Protein AF-A0A3A5A6A1-F1 (afdb_monomer)

Secondary structure (DSSP, 8-state):
-HHHHHHHHHHHHHHHHHHSS--------EEE--HHHHHHHHHHHH-PPPPHHHHHHHHHHTT----SS--TTTTTTS--HHHHHHHHHHHHHH--TT-EEEEEEEEEEEEETTEEEEEESSSS--PPPEEETTEEEEE-HHHHHHHHHHHHHHHHH-S-S-SSEEEEEEEEEEEEEEEEEEEEEETTEEEEEEEEEEEEEEEEEEEEETT-------

Nearest PDB structures (foldseek):
  4dni-assembly1_A  TM=2.498E-01  e=4.757E-01  Trypanosoma brucei
  1k2e-assembly1_A  TM=4.363E-01  e=5.921E+00  Pyrobaculum aerophilum
  1uty-assembly1_B  TM=2.048E-01  e=7.316E-01  Bluetongue virus 8
  6lnh-assembly1_A  TM=2.659E-01  e=7.121E+00  Bacillus thuringiensis

Structure (mmCIF, N/CA/C/O backbone):
data_AF-A0A3A5A6A1-F1
#
_entry.id   AF-A0A3A5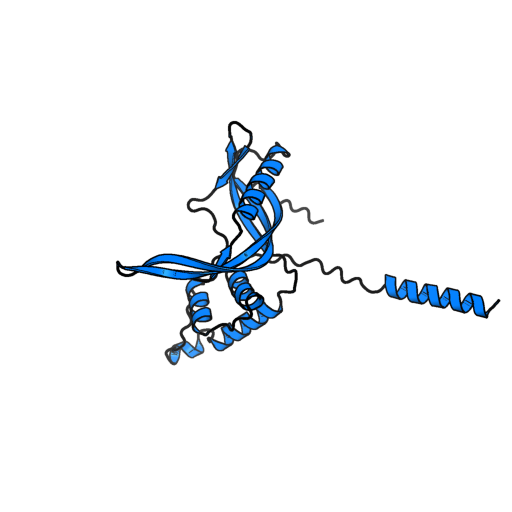A6A1-F1
#
loop_
_atom_site.group_PDB
_atom_site.id
_atom_site.type_symbol
_atom_site.label_atom_id
_atom_site.label_alt_id
_atom_site.label_comp_id
_atom_site.label_asym_id
_atom_site.label_entity_id
_atom_site.label_seq_id
_atom_site.pdbx_PDB_ins_code
_atom_site.Cartn_x
_atom_site.Cartn_y
_atom_site.Cartn_z
_atom_site.occupancy
_atom_site.B_iso_or_equiv
_atom_site.auth_seq_id
_atom_site.auth_comp_id
_atom_site.auth_asym_id
_atom_site.auth_atom_id
_atom_site.pdbx_PDB_model_num
ATOM 1 N N . MET A 1 1 ? -8.247 -66.377 -7.072 1.00 54.25 1 MET A N 1
ATOM 2 C CA . MET A 1 1 ? -8.217 -65.262 -8.051 1.00 54.25 1 MET A CA 1
ATOM 3 C C . MET A 1 1 ? -9.162 -64.107 -7.699 1.00 54.25 1 MET A C 1
ATOM 5 O O . MET A 1 1 ? -8.721 -62.969 -7.747 1.00 54.25 1 MET A O 1
ATOM 9 N N . VAL A 1 2 ? -10.399 -64.355 -7.245 1.00 53.19 2 VAL A N 1
ATOM 10 C CA . VAL A 1 2 ? -11.404 -63.303 -6.939 1.00 53.19 2 VAL A CA 1
ATOM 11 C C . VAL A 1 2 ? -10.951 -62.271 -5.883 1.00 53.19 2 VAL A C 1
ATOM 13 O O . VAL A 1 2 ? -11.146 -61.073 -6.062 1.00 53.19 2 VAL A O 1
ATOM 16 N N . ARG A 1 3 ? -10.256 -62.699 -4.817 1.00 53.22 3 ARG A N 1
ATOM 17 C CA . ARG A 1 3 ? -9.769 -61.797 -3.748 1.00 53.22 3 ARG A CA 1
ATOM 18 C C . ARG A 1 3 ? -8.673 -60.816 -4.187 1.00 53.22 3 ARG A C 1
ATOM 20 O O . ARG A 1 3 ? -8.516 -59.779 -3.552 1.00 53.22 3 ARG A O 1
ATOM 27 N N . LEU A 1 4 ? -7.911 -61.140 -5.234 1.00 52.50 4 LEU A N 1
ATOM 28 C CA . LEU A 1 4 ? -6.852 -60.264 -5.748 1.00 52.50 4 LEU A CA 1
ATOM 29 C C . LEU A 1 4 ? -7.449 -59.174 -6.651 1.00 52.50 4 LEU A C 1
ATOM 31 O O . LEU A 1 4 ? -7.080 -58.010 -6.535 1.00 52.50 4 LEU A O 1
ATOM 35 N N . SER A 1 5 ? -8.446 -59.544 -7.463 1.00 54.12 5 SER A N 1
ATOM 36 C CA . SER A 1 5 ? -9.167 -58.615 -8.341 1.00 54.12 5 SER A CA 1
ATOM 37 C C . SER A 1 5 ? -9.891 -57.523 -7.552 1.00 54.12 5 SER A C 1
ATOM 39 O O . SER A 1 5 ? -9.797 -56.358 -7.918 1.00 54.12 5 SER A O 1
ATOM 41 N N . LEU A 1 6 ? -10.531 -57.878 -6.428 1.00 58.62 6 LEU A N 1
ATOM 42 C CA . LEU A 1 6 ? -11.234 -56.926 -5.555 1.00 58.62 6 LEU A CA 1
ATOM 43 C C . LEU A 1 6 ? -10.307 -55.878 -4.920 1.00 58.62 6 LEU A C 1
ATOM 45 O O . LEU A 1 6 ? -10.701 -54.724 -4.759 1.00 58.62 6 LEU A O 1
ATOM 49 N N . LYS A 1 7 ? -9.069 -56.258 -4.579 1.00 60.03 7 LYS A N 1
ATOM 50 C CA . LYS A 1 7 ? -8.078 -55.330 -4.013 1.00 60.03 7 LYS A CA 1
ATOM 51 C C . LYS A 1 7 ? -7.579 -54.330 -5.053 1.00 60.03 7 LYS A C 1
ATOM 53 O O . LYS A 1 7 ? -7.422 -53.158 -4.731 1.00 60.03 7 LYS A O 1
ATOM 58 N N . ILE A 1 8 ? -7.372 -54.778 -6.290 1.00 62.16 8 ILE A N 1
ATOM 59 C CA . ILE A 1 8 ? -6.908 -53.924 -7.391 1.00 62.16 8 ILE A CA 1
ATOM 60 C C . ILE A 1 8 ? -8.003 -52.927 -7.790 1.00 62.16 8 ILE A C 1
ATOM 62 O O . ILE A 1 8 ? -7.720 -51.741 -7.940 1.00 62.16 8 ILE A O 1
ATOM 66 N N . THR A 1 9 ? -9.263 -53.366 -7.871 1.00 61.97 9 THR A N 1
ATOM 67 C CA . THR A 1 9 ? -10.390 -52.464 -8.153 1.00 61.97 9 THR A CA 1
ATOM 68 C C . THR A 1 9 ? -10.623 -51.453 -7.035 1.00 61.97 9 THR A C 1
ATOM 70 O O . THR A 1 9 ? -10.878 -50.292 -7.329 1.00 61.97 9 THR A O 1
ATOM 73 N N . ALA A 1 10 ? -10.479 -51.845 -5.764 1.00 66.06 10 ALA A N 1
ATOM 74 C CA . ALA A 1 10 ? -10.595 -50.910 -4.644 1.00 66.06 10 ALA A CA 1
ATOM 75 C C . ALA A 1 10 ? -9.472 -49.857 -4.657 1.00 66.06 10 ALA A C 1
ATOM 77 O O . ALA A 1 10 ? -9.736 -48.676 -4.444 1.00 66.06 10 ALA A O 1
ATOM 78 N N . LEU A 1 11 ? -8.237 -50.262 -4.973 1.00 65.88 11 LEU A N 1
ATOM 79 C CA . LEU A 1 11 ? -7.098 -49.349 -5.080 1.00 65.88 11 LEU A CA 1
ATOM 80 C C . LEU A 1 11 ? -7.276 -48.347 -6.235 1.00 65.88 11 LEU A C 1
ATOM 82 O O . LEU A 1 11 ? -7.023 -47.159 -6.060 1.00 65.88 11 LEU A O 1
ATOM 86 N N . LEU A 1 12 ? -7.767 -48.808 -7.390 1.00 63.28 12 LEU A N 1
ATOM 87 C CA . LEU A 1 12 ? -8.062 -47.957 -8.549 1.00 63.28 12 LEU A CA 1
ATOM 88 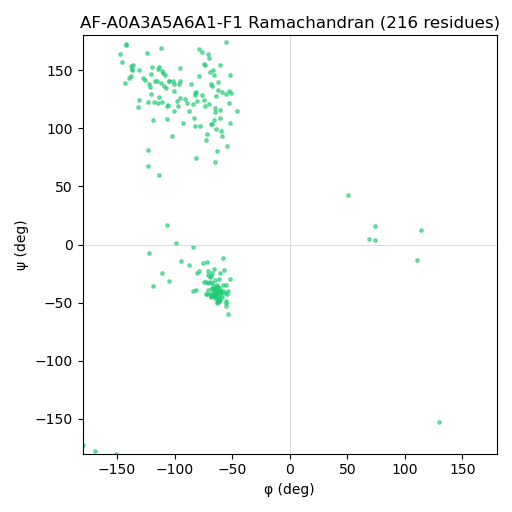C C . LEU A 1 12 ? -9.230 -46.995 -8.295 1.00 63.28 12 LEU A C 1
ATOM 90 O O . LEU A 1 12 ? -9.219 -45.876 -8.807 1.00 63.28 12 LEU A O 1
ATOM 94 N N . PHE A 1 13 ? -10.219 -47.404 -7.497 1.00 64.56 13 PHE A N 1
ATOM 95 C CA . PHE A 1 13 ? -11.347 -46.551 -7.123 1.00 64.56 13 PHE A CA 1
ATOM 96 C C . PHE A 1 13 ? -10.917 -45.456 -6.138 1.00 64.56 13 PHE A C 1
ATOM 98 O O . PHE A 1 13 ? -11.252 -44.292 -6.330 1.00 64.56 13 PHE A O 1
ATOM 105 N N . VAL A 1 14 ? -10.095 -45.794 -5.137 1.00 65.25 14 VAL A N 1
ATOM 106 C CA . VAL A 1 14 ? -9.524 -44.808 -4.202 1.00 65.25 14 VAL A CA 1
ATOM 107 C C . VAL A 1 14 ? -8.563 -43.856 -4.921 1.00 65.25 14 VAL A C 1
ATOM 109 O O . VAL A 1 14 ? -8.631 -42.651 -4.699 1.00 65.25 14 VAL A O 1
ATOM 112 N N . ALA A 1 15 ? -7.727 -44.356 -5.837 1.00 60.84 15 ALA A N 1
ATOM 113 C CA . ALA A 1 15 ? -6.843 -43.513 -6.642 1.00 60.84 15 ALA A CA 1
ATOM 114 C C . ALA A 1 15 ? -7.627 -42.542 -7.545 1.00 60.84 15 ALA A C 1
ATOM 116 O O . ALA A 1 15 ? -7.254 -41.376 -7.646 1.00 60.84 15 ALA A O 1
ATOM 117 N N . ASN A 1 16 ? -8.746 -42.982 -8.136 1.00 56.88 16 ASN A N 1
ATOM 118 C CA . ASN A 1 16 ? -9.629 -42.099 -8.904 1.00 56.88 16 ASN A CA 1
ATOM 119 C C . ASN A 1 16 ? -10.338 -41.064 -8.024 1.00 56.88 16 ASN A C 1
ATOM 121 O O . ASN A 1 16 ? -10.451 -39.921 -8.442 1.00 56.88 16 ASN A O 1
ATOM 125 N N . ILE A 1 17 ? -10.765 -41.410 -6.805 1.00 59.72 17 ILE A N 1
ATOM 126 C CA . ILE A 1 17 ? -11.368 -40.437 -5.876 1.00 59.72 17 ILE A CA 1
ATOM 127 C C . ILE A 1 17 ? -10.343 -39.381 -5.436 1.00 59.72 17 ILE A C 1
ATOM 129 O O . ILE A 1 17 ? -10.697 -38.216 -5.310 1.00 59.72 17 ILE A O 1
ATOM 133 N N . VAL A 1 18 ? -9.070 -39.750 -5.254 1.00 59.66 18 VAL A N 1
ATOM 134 C CA . VAL A 1 18 ? -8.001 -38.789 -4.923 1.00 59.66 18 VAL A CA 1
ATOM 135 C C . VAL A 1 18 ? -7.643 -37.890 -6.116 1.00 59.66 18 VAL A C 1
ATOM 137 O O . VAL A 1 18 ? -7.328 -36.722 -5.914 1.00 59.66 18 VAL A O 1
ATOM 140 N N . LEU A 1 19 ? -7.737 -38.397 -7.350 1.00 52.81 19 LEU A N 1
ATOM 141 C CA . LEU A 1 19 ? -7.510 -37.627 -8.584 1.00 52.81 19 LEU A CA 1
ATOM 142 C C . LEU A 1 19 ? -8.720 -36.778 -9.021 1.00 52.81 19 LEU A C 1
ATOM 144 O O . LEU A 1 19 ? -8.536 -35.783 -9.715 1.00 52.81 19 LEU A O 1
ATOM 148 N N . LEU A 1 20 ? -9.936 -37.160 -8.617 1.00 48.53 20 LEU A N 1
ATOM 149 C CA . LEU A 1 20 ? -11.194 -36.440 -8.866 1.00 48.53 20 LEU A CA 1
ATOM 150 C C . LEU A 1 20 ? -11.644 -35.590 -7.677 1.00 48.53 20 LEU A C 1
ATOM 152 O O . LEU A 1 20 ? -12.689 -34.941 -7.761 1.00 48.53 20 LEU A O 1
ATOM 156 N N . LEU A 1 21 ? -10.871 -35.554 -6.583 1.00 45.88 21 LEU A N 1
ATOM 157 C CA . LEU A 1 21 ? -10.965 -34.432 -5.662 1.00 45.88 21 LEU A CA 1
ATOM 158 C C . LEU A 1 21 ? -10.787 -33.194 -6.534 1.00 45.88 21 LEU A C 1
ATOM 160 O O . LEU A 1 21 ? -9.767 -33.111 -7.224 1.00 45.88 21 LEU A O 1
ATOM 164 N N . PRO A 1 22 ? -11.756 -32.262 -6.559 1.00 42.72 22 PRO A N 1
ATOM 165 C CA . PRO A 1 22 ? -11.526 -30.980 -7.174 1.00 42.72 22 PRO A CA 1
ATOM 166 C C . PRO A 1 22 ? -10.357 -30.399 -6.396 1.00 42.72 22 PRO A C 1
ATOM 168 O O . PRO A 1 22 ? -10.507 -29.909 -5.277 1.00 42.72 22 PRO A O 1
ATOM 171 N N . GLY A 1 23 ? -9.161 -30.550 -6.965 1.00 40.31 23 GLY A N 1
ATOM 172 C CA . GLY A 1 23 ? -8.025 -29.732 -6.648 1.00 40.31 23 GLY A CA 1
ATOM 173 C C . GLY A 1 23 ? -8.580 -28.347 -6.822 1.00 40.31 23 GLY A C 1
ATOM 174 O O . GLY A 1 23 ? -8.900 -27.930 -7.933 1.00 40.31 23 GLY A O 1
ATOM 175 N N . ILE A 1 24 ? -8.834 -27.707 -5.689 1.00 38.44 24 ILE A N 1
ATOM 176 C CA . ILE A 1 24 ? -9.191 -26.317 -5.605 1.00 38.44 24 ILE A CA 1
ATOM 177 C C . ILE A 1 24 ? -7.948 -25.606 -6.145 1.00 38.44 24 ILE A C 1
ATOM 179 O O . ILE A 1 24 ? -7.079 -25.150 -5.406 1.00 38.44 24 ILE A O 1
ATOM 183 N N . CYS A 1 25 ? -7.831 -25.553 -7.470 1.00 37.59 25 CYS A N 1
ATOM 184 C CA . CYS A 1 25 ? -7.131 -24.518 -8.184 1.00 37.59 25 CYS A CA 1
ATOM 185 C C . CYS A 1 25 ? -7.946 -23.259 -7.901 1.00 37.59 25 CYS A C 1
ATOM 187 O O . CYS A 1 25 ? -8.666 -22.756 -8.757 1.00 37.59 25 CYS A O 1
ATOM 189 N N . ASN A 1 26 ? -7.878 -22.786 -6.653 1.00 38.56 26 ASN A N 1
ATOM 190 C CA . ASN A 1 26 ? -8.162 -21.409 -6.327 1.00 38.56 26 ASN A CA 1
ATOM 191 C C . ASN A 1 26 ? -7.151 -20.639 -7.164 1.00 38.56 26 ASN A C 1
ATOM 193 O O . ASN A 1 26 ? -5.997 -20.480 -6.757 1.00 38.56 26 ASN A O 1
ATOM 197 N N . GLY A 1 27 ? -7.560 -20.228 -8.366 1.00 42.53 27 GLY A N 1
ATOM 198 C CA . GLY A 1 27 ? -6.916 -19.120 -9.042 1.00 42.53 27 GLY A CA 1
ATOM 199 C C . GLY A 1 27 ? -6.780 -18.042 -7.980 1.00 42.53 27 GLY A C 1
ATOM 200 O O . GLY A 1 27 ? -7.775 -17.640 -7.378 1.00 42.53 27 GLY A O 1
ATOM 201 N N . ARG A 1 28 ? -5.540 -17.701 -7.621 1.00 60.03 28 ARG A N 1
ATOM 202 C CA . ARG A 1 28 ? -5.296 -16.672 -6.615 1.00 60.03 28 ARG A CA 1
ATOM 203 C C . ARG A 1 28 ? -5.925 -15.401 -7.167 1.00 60.03 28 ARG A C 1
ATOM 205 O O . ARG A 1 28 ? -5.439 -14.877 -8.164 1.00 60.03 28 ARG A O 1
ATOM 212 N N . THR A 1 29 ? -7.028 -14.958 -6.574 1.00 66.25 29 THR A N 1
ATOM 213 C CA . THR A 1 29 ? -7.698 -13.730 -6.995 1.00 66.25 29 THR A CA 1
ATOM 214 C C . THR A 1 29 ? -6.719 -12.577 -6.819 1.00 66.25 29 THR A C 1
ATOM 216 O O . THR A 1 29 ? -6.279 -12.299 -5.703 1.00 66.25 29 THR A O 1
ATOM 219 N N . LEU A 1 30 ? -6.345 -11.949 -7.933 1.00 81.88 30 LEU A N 1
ATOM 220 C CA . LEU A 1 30 ? -5.586 -10.705 -7.943 1.00 81.88 30 LEU A CA 1
ATOM 221 C C . LEU A 1 30 ? -6.527 -9.576 -7.530 1.00 81.88 30 LEU A C 1
ATOM 223 O O . LEU A 1 30 ? -7.543 -9.339 -8.182 1.00 81.88 30 LEU A O 1
ATOM 227 N N . LEU A 1 31 ? -6.200 -8.913 -6.425 1.00 87.31 31 LEU A N 1
ATOM 228 C CA . LEU A 1 31 ? -6.960 -7.787 -5.894 1.00 87.31 31 LEU A CA 1
ATOM 229 C C . LEU A 1 31 ? -6.256 -6.480 -6.277 1.00 87.31 31 LEU A C 1
ATOM 231 O O . LEU A 1 31 ? -5.034 -6.416 -6.181 1.00 87.31 31 LEU A O 1
ATOM 235 N N . PRO A 1 32 ? -6.961 -5.418 -6.689 1.00 89.81 32 PRO A N 1
ATOM 236 C CA . PRO A 1 32 ? -6.318 -4.117 -6.843 1.00 89.81 32 PRO A CA 1
ATOM 237 C C . PRO A 1 32 ? -5.798 -3.638 -5.480 1.00 89.81 32 PRO A C 1
ATOM 239 O O . PRO A 1 32 ? -6.476 -3.807 -4.472 1.00 89.81 32 PRO A O 1
ATOM 242 N N . LEU A 1 33 ? -4.606 -3.039 -5.433 1.00 91.62 33 LEU A N 1
ATOM 243 C CA . LEU A 1 33 ? -4.096 -2.426 -4.207 1.00 91.62 33 LEU A CA 1
ATOM 244 C C . LEU A 1 33 ? -4.694 -1.022 -4.047 1.00 91.62 33 LEU A C 1
ATOM 246 O O . LEU A 1 33 ? -4.246 -0.082 -4.703 1.00 91.62 33 LEU A O 1
ATOM 250 N N . GLN A 1 34 ? -5.702 -0.869 -3.187 1.00 92.44 34 GLN A N 1
ATOM 251 C CA . GLN A 1 34 ? -6.314 0.421 -2.853 1.00 92.44 34 GLN A CA 1
ATOM 252 C C . GLN A 1 34 ? -6.022 0.827 -1.401 1.00 92.44 34 GLN A C 1
ATOM 254 O O . GLN A 1 34 ? -5.550 0.038 -0.583 1.00 92.44 34 GLN A O 1
ATOM 259 N N . GLN A 1 35 ? -6.340 2.079 -1.060 1.00 93.56 35 GLN A N 1
ATOM 260 C CA . GLN A 1 35 ? -6.145 2.641 0.284 1.00 93.56 35 GLN A CA 1
ATOM 261 C C . GLN A 1 35 ? -6.807 1.796 1.386 1.00 93.56 35 GLN A C 1
ATOM 263 O O . GLN A 1 35 ? -6.209 1.533 2.426 1.00 93.56 35 GLN A O 1
ATOM 268 N N . GLU A 1 36 ? -8.030 1.317 1.151 1.00 94.19 36 GLU A N 1
ATOM 269 C CA . GLU A 1 36 ? -8.744 0.475 2.115 1.00 94.19 36 GLU A CA 1
ATOM 270 C C . GLU A 1 36 ? -8.110 -0.914 2.272 1.00 94.19 36 GLU A C 1
ATOM 272 O O . GLU A 1 36 ? -8.122 -1.477 3.370 1.00 94.19 36 GLU A O 1
ATOM 277 N N . ASP A 1 37 ? -7.523 -1.461 1.202 1.00 94.06 37 ASP A N 1
ATOM 278 C CA . ASP A 1 37 ? -6.804 -2.734 1.261 1.00 94.06 37 ASP A CA 1
ATOM 279 C C . ASP A 1 37 ? -5.577 -2.602 2.154 1.00 94.06 37 ASP A C 1
ATOM 281 O O . ASP A 1 37 ? -5.394 -3.413 3.058 1.00 94.06 37 ASP A O 1
ATOM 285 N N . VAL A 1 38 ? -4.806 -1.527 1.978 1.00 95.19 38 VAL A N 1
ATOM 286 C CA . VAL A 1 38 ? -3.663 -1.174 2.831 1.00 95.19 38 VAL A CA 1
ATOM 287 C C . VAL A 1 38 ? -4.101 -1.070 4.294 1.00 95.19 38 VAL A C 1
ATOM 289 O O . VAL A 1 38 ? -3.529 -1.739 5.155 1.00 95.19 38 VAL A O 1
ATOM 292 N N . PHE A 1 39 ? -5.169 -0.323 4.580 1.00 95.94 39 PHE A N 1
ATOM 293 C CA . PHE A 1 39 ? -5.700 -0.183 5.938 1.00 95.94 39 PHE A CA 1
ATOM 294 C C . PHE A 1 39 ? -6.035 -1.537 6.578 1.00 95.94 39 PHE A C 1
ATOM 296 O O . PHE A 1 39 ? -5.574 -1.871 7.669 1.00 95.94 39 PHE A O 1
ATOM 303 N N . CYS A 1 40 ? -6.829 -2.342 5.877 1.00 95.50 40 CYS A N 1
ATOM 304 C CA . CYS A 1 40 ? -7.301 -3.628 6.369 1.00 95.50 40 CYS A CA 1
ATOM 305 C C . CYS A 1 40 ? -6.154 -4.645 6.514 1.00 95.50 40 CYS A C 1
ATOM 307 O O . CYS A 1 40 ? -6.137 -5.424 7.469 1.00 95.50 40 CYS A O 1
ATOM 309 N N . LEU A 1 41 ? -5.188 -4.642 5.590 1.00 95.19 41 LEU A N 1
ATOM 310 C CA . LEU A 1 41 ? -4.009 -5.505 5.649 1.00 95.19 41 LEU A CA 1
ATOM 311 C C . LEU A 1 41 ? -3.128 -5.185 6.850 1.00 95.19 41 LEU A C 1
ATOM 313 O O . LEU A 1 41 ? -2.661 -6.125 7.491 1.00 95.19 41 LEU A O 1
ATOM 317 N N . TYR A 1 42 ? -2.941 -3.903 7.186 1.00 95.81 42 TYR A N 1
ATOM 318 C CA . TYR A 1 42 ? -2.155 -3.511 8.356 1.00 95.81 42 TYR A CA 1
ATOM 319 C C . TYR A 1 42 ? -2.665 -4.212 9.614 1.00 95.81 42 TYR A C 1
ATOM 321 O O . TYR A 1 42 ? -1.936 -5.002 10.206 1.00 95.81 42 TYR A O 1
ATOM 329 N N . PHE A 1 43 ? -3.937 -3.996 9.970 1.00 96.00 43 PHE A N 1
ATOM 330 C CA . PHE A 1 43 ? -4.529 -4.575 11.181 1.00 96.00 43 PHE A CA 1
ATOM 331 C C . PHE A 1 43 ? -4.611 -6.097 11.126 1.00 96.00 43 PHE A C 1
ATOM 333 O O . PHE A 1 43 ? -4.517 -6.769 12.151 1.00 96.00 43 PHE A O 1
ATOM 340 N N . LYS A 1 44 ? -4.773 -6.665 9.926 1.00 94.81 44 LYS A N 1
ATOM 341 C CA . LYS A 1 44 ? -4.803 -8.116 9.766 1.00 94.81 44 LYS A CA 1
ATOM 342 C C . LYS A 1 44 ? -3.448 -8.747 10.075 1.00 94.81 44 LYS A C 1
ATOM 344 O O . LYS A 1 44 ? -3.409 -9.795 10.712 1.00 94.81 44 LYS A O 1
ATOM 349 N N . ILE A 1 45 ? -2.366 -8.144 9.591 1.00 93.94 45 ILE A N 1
ATOM 350 C CA . ILE A 1 45 ? -1.013 -8.698 9.695 1.00 93.94 45 ILE A CA 1
ATOM 351 C C . ILE A 1 45 ? -0.382 -8.350 11.043 1.00 93.94 45 ILE A C 1
ATOM 353 O O . ILE A 1 45 ? 0.268 -9.205 11.637 1.00 93.94 45 ILE A O 1
ATOM 357 N N . SER A 1 46 ? -0.585 -7.128 11.544 1.00 94.25 46 SER A N 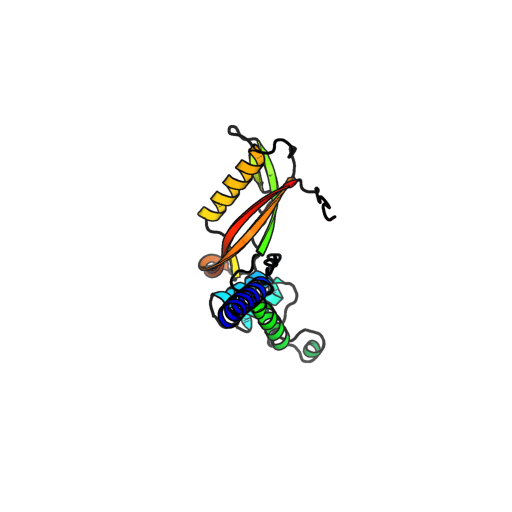1
ATOM 358 C CA . SER A 1 46 ? -0.059 -6.706 12.848 1.00 94.25 46 SER A CA 1
ATOM 359 C C . SER A 1 46 ? -0.750 -7.408 14.019 1.00 94.25 46 SER A C 1
ATOM 361 O O . SER A 1 46 ? -0.152 -7.565 15.080 1.00 94.25 46 SER A O 1
ATOM 363 N N . GLY A 1 47 ? -2.011 -7.820 13.844 1.00 93.25 47 GLY A N 1
ATOM 364 C CA . GLY A 1 47 ? -2.849 -8.337 14.927 1.00 93.25 47 GLY A CA 1
ATOM 365 C C . GLY A 1 47 ? -3.352 -7.251 15.887 1.00 93.25 47 GLY A C 1
ATOM 366 O O . GLY A 1 47 ? -4.014 -7.568 16.877 1.00 93.25 47 GLY A O 1
ATOM 367 N N . GLU A 1 48 ? -3.066 -5.977 15.605 1.00 93.88 48 GLU A N 1
ATOM 368 C CA . GLU A 1 48 ? -3.571 -4.849 16.382 1.00 93.88 48 GLU A CA 1
ATOM 369 C C . GLU A 1 48 ? -5.091 -4.712 16.235 1.00 93.88 48 GLU A C 1
ATOM 371 O O . GLU A 1 48 ? -5.694 -5.033 15.206 1.00 93.88 48 GLU A O 1
ATOM 376 N N . ARG A 1 49 ? -5.735 -4.187 17.280 1.00 92.56 49 ARG A N 1
ATOM 377 C CA . ARG A 1 49 ? -7.148 -3.819 17.204 1.00 92.56 49 ARG A CA 1
ATOM 378 C C . ARG A 1 49 ? -7.271 -2.448 16.558 1.00 92.56 49 ARG A C 1
ATOM 380 O O . ARG A 1 49 ? -6.650 -1.495 17.004 1.00 92.56 49 ARG A O 1
ATOM 387 N N . MET A 1 50 ? -8.143 -2.362 15.566 1.00 92.69 50 MET A N 1
ATOM 388 C CA . MET A 1 50 ? -8.534 -1.110 14.928 1.00 92.69 50 MET A CA 1
ATOM 389 C C . MET A 1 50 ? -9.263 -0.204 15.931 1.00 92.69 50 MET A C 1
ATOM 391 O O . MET A 1 50 ? -10.314 -0.592 16.454 1.00 92.69 50 MET A O 1
ATOM 395 N N . GLY A 1 51 ? -8.712 0.972 16.229 1.00 90.62 51 GLY A N 1
ATOM 396 C CA . GLY A 1 51 ? -9.336 1.979 17.088 1.00 90.62 51 GLY A CA 1
ATOM 397 C C . GLY A 1 51 ? -10.406 2.787 16.353 1.00 90.62 51 GLY A C 1
ATOM 398 O O . GLY A 1 51 ? -10.526 2.703 15.135 1.00 90.62 51 GLY A O 1
ATOM 399 N N . ASP A 1 52 ? -11.204 3.558 17.093 1.00 89.69 52 ASP A N 1
ATOM 400 C CA . ASP A 1 52 ? -12.188 4.471 16.492 1.00 89.69 52 ASP A CA 1
ATOM 401 C C . ASP A 1 52 ? -11.483 5.578 15.694 1.00 89.69 52 ASP A C 1
ATOM 403 O O . ASP A 1 52 ? -11.829 5.799 14.537 1.00 89.69 52 ASP A O 1
ATOM 407 N N . GLN A 1 53 ? -10.408 6.153 16.249 1.00 88.88 53 GLN A N 1
ATOM 408 C CA . GLN A 1 53 ? -9.570 7.148 15.570 1.00 88.88 53 GLN A CA 1
ATOM 409 C C . GLN A 1 53 ? -9.010 6.639 14.234 1.00 88.88 53 GLN A C 1
ATOM 411 O O . GLN A 1 53 ? -9.019 7.371 13.253 1.00 88.88 53 GLN A O 1
ATOM 416 N N . ASP A 1 54 ? -8.560 5.379 14.157 1.00 91.94 54 ASP A N 1
ATOM 417 C CA . ASP A 1 54 ? -8.022 4.832 12.905 1.00 91.94 54 ASP A CA 1
ATOM 418 C C . ASP A 1 54 ? -9.091 4.801 11.797 1.00 91.94 54 ASP A C 1
ATOM 420 O O . ASP A 1 54 ? -8.790 5.024 10.625 1.00 91.94 54 ASP A O 1
ATOM 424 N N . ILE A 1 55 ? -10.345 4.511 12.163 1.00 91.88 55 ILE A N 1
ATOM 425 C CA . ILE A 1 55 ? -11.473 4.473 11.225 1.00 91.88 55 ILE A CA 1
ATOM 426 C C . ILE A 1 55 ? -11.850 5.893 10.805 1.00 91.88 55 ILE A C 1
ATOM 428 O O . ILE A 1 55 ? -12.087 6.126 9.621 1.00 91.88 55 ILE A O 1
ATOM 432 N N . GLU A 1 56 ? -11.887 6.835 11.747 1.00 90.00 56 GLU A N 1
ATOM 433 C CA . GLU A 1 56 ? -12.124 8.250 11.450 1.00 90.00 56 GLU A CA 1
ATOM 434 C C . GLU A 1 56 ? -11.056 8.801 10.495 1.00 90.00 56 GLU A C 1
ATOM 436 O O . GLU A 1 56 ? -11.406 9.420 9.491 1.00 90.00 56 GLU A O 1
ATOM 441 N N . ASP A 1 57 ? -9.776 8.497 10.734 1.00 91.06 57 ASP A N 1
ATOM 442 C CA . ASP A 1 57 ? -8.659 8.910 9.878 1.00 91.06 57 ASP A CA 1
ATOM 443 C C . ASP A 1 57 ? -8.776 8.335 8.458 1.00 91.06 57 ASP A C 1
ATOM 445 O O . ASP A 1 57 ? -8.527 9.045 7.480 1.00 91.06 57 ASP A O 1
ATOM 449 N N . LEU A 1 58 ? -9.168 7.061 8.322 1.00 93.06 58 LEU A N 1
ATOM 450 C CA . LEU A 1 58 ? -9.427 6.435 7.019 1.00 93.06 58 LEU A CA 1
ATOM 451 C C . LEU A 1 58 ? -10.578 7.130 6.293 1.00 93.06 58 LEU A C 1
ATOM 453 O O . LEU A 1 58 ? -10.458 7.488 5.124 1.00 93.06 58 LEU A O 1
ATOM 457 N N . CYS A 1 59 ? -11.695 7.326 6.985 1.00 89.44 59 CYS A N 1
ATOM 458 C CA . CYS A 1 59 ? -12.877 7.976 6.439 1.00 89.44 59 CYS A CA 1
ATOM 459 C C . CYS A 1 59 ? -12.589 9.421 6.013 1.00 89.44 59 CYS A C 1
ATOM 461 O O . CYS A 1 59 ? -13.002 9.843 4.932 1.00 89.44 59 CYS A O 1
ATOM 463 N N . PHE A 1 60 ? -11.813 10.155 6.811 1.00 88.12 60 PHE A N 1
ATOM 464 C CA . PHE A 1 60 ? -11.328 11.484 6.464 1.00 88.12 60 PHE A CA 1
ATOM 465 C C . PHE A 1 60 ? -10.434 11.454 5.215 1.00 88.12 60 PHE A C 1
ATOM 467 O O . PHE A 1 60 ? -10.666 12.225 4.286 1.00 88.12 60 PHE A O 1
ATOM 474 N N . ALA A 1 61 ? -9.467 10.530 5.143 1.00 88.00 61 ALA A N 1
ATOM 475 C CA . ALA A 1 61 ? -8.583 10.374 3.983 1.00 88.00 61 ALA A CA 1
ATOM 476 C C . ALA A 1 61 ? -9.340 10.016 2.688 1.00 88.00 61 ALA A C 1
ATOM 478 O O . ALA A 1 61 ? -8.922 10.406 1.600 1.00 88.00 61 ALA A O 1
ATOM 479 N N . GLN A 1 62 ? -10.475 9.322 2.806 1.00 87.94 62 GLN A N 1
ATOM 480 C CA . GLN A 1 62 ? -11.361 8.967 1.693 1.00 87.94 62 GLN A CA 1
ATOM 481 C C . GLN A 1 62 ? -12.357 10.078 1.311 1.00 87.94 62 GLN A C 1
ATOM 483 O O . GLN A 1 62 ? -13.141 9.897 0.380 1.00 87.94 62 GLN A O 1
ATOM 488 N N . GLY A 1 63 ? -12.363 11.216 2.014 1.00 85.06 63 GLY A N 1
ATOM 489 C CA . GLY A 1 63 ? -13.303 12.315 1.768 1.00 85.06 63 GLY A CA 1
ATOM 490 C C . GLY A 1 63 ? -14.733 12.038 2.246 1.00 85.06 63 GLY A C 1
ATOM 491 O O . GLY A 1 63 ? -15.657 12.747 1.853 1.00 85.06 63 GLY A O 1
ATOM 492 N N . VAL A 1 64 ? -14.925 11.028 3.099 1.00 83.12 64 VAL A N 1
ATOM 493 C CA . VAL A 1 64 ? -16.221 10.658 3.688 1.00 83.12 64 VAL A CA 1
ATOM 494 C C . VAL A 1 64 ? -16.088 10.702 5.211 1.00 83.12 64 VAL A C 1
ATOM 496 O O . VAL A 1 64 ? -16.082 9.653 5.855 1.00 83.12 64 VAL A O 1
ATOM 499 N N . PRO A 1 65 ? -15.899 11.893 5.809 1.00 74.69 65 PRO A N 1
ATOM 500 C CA . PRO A 1 65 ? -15.600 12.000 7.227 1.00 74.69 65 PRO A CA 1
ATOM 501 C C . PRO A 1 65 ? -16.758 11.454 8.065 1.00 74.69 65 PRO A C 1
ATOM 503 O O . PRO A 1 65 ? -17.923 11.794 7.855 1.00 74.69 65 PRO A O 1
ATOM 506 N N . ILE A 1 66 ? -16.412 10.621 9.041 1.00 74.69 66 ILE A N 1
ATOM 507 C CA . ILE A 1 66 ? -17.318 10.187 10.099 1.00 74.69 66 ILE A CA 1
ATOM 508 C C . ILE A 1 66 ? -16.748 10.686 11.420 1.00 74.69 66 ILE A C 1
ATOM 510 O O . ILE A 1 66 ? -15.534 10.669 11.606 1.00 74.69 66 ILE A O 1
ATOM 514 N N . TYR A 1 67 ? -17.614 11.137 12.321 1.00 66.75 67 TYR A N 1
ATOM 515 C CA . TYR A 1 67 ? -17.202 11.653 13.621 1.00 66.75 67 TYR A CA 1
ATOM 516 C C . TYR A 1 67 ? -17.880 10.848 14.725 1.00 66.75 67 TYR A C 1
ATOM 518 O O . TYR A 1 67 ? -19.074 10.551 14.656 1.00 66.75 67 TYR A O 1
ATOM 526 N N . SER A 1 68 ? -17.128 10.524 15.769 1.00 59.22 68 SER A N 1
ATOM 527 C CA . SER A 1 68 ? -17.605 9.872 16.994 1.00 59.22 68 SER A CA 1
ATOM 528 C C . SER A 1 68 ? -18.726 10.642 17.704 1.00 59.22 68 SER A C 1
ATOM 530 O O . SER A 1 68 ? -19.523 10.034 18.419 1.00 59.22 68 SER A O 1
ATOM 532 N N . ALA A 1 69 ? -18.849 11.951 17.463 1.00 58.44 69 ALA A N 1
ATOM 533 C CA . ALA A 1 69 ? -19.924 12.799 17.968 1.00 58.44 69 ALA A CA 1
ATOM 534 C C . ALA A 1 69 ? -20.671 13.499 16.819 1.00 58.44 69 ALA A C 1
ATOM 536 O O . ALA A 1 69 ? -20.419 14.661 16.506 1.00 58.44 69 ALA A O 1
ATOM 537 N N . PHE A 1 70 ? -21.606 12.795 16.181 1.00 59.69 70 PHE A N 1
ATOM 538 C CA . PHE A 1 70 ? -22.549 13.426 15.256 1.00 59.69 70 PHE A CA 1
ATOM 539 C C . PHE A 1 70 ? -23.535 14.328 16.003 1.00 59.69 70 PHE A C 1
ATOM 541 O O . PHE A 1 70 ? -23.965 14.018 17.119 1.00 59.69 70 PHE A O 1
ATOM 548 N N . LYS A 1 71 ? -23.992 15.405 15.353 1.00 56.09 71 LYS A N 1
ATOM 549 C CA . LYS A 1 71 ? -25.246 16.044 15.775 1.00 56.09 71 LYS A CA 1
ATOM 550 C C . LYS A 1 71 ? -26.398 15.057 15.518 1.00 56.09 71 LYS A C 1
ATOM 552 O O . LYS A 1 71 ? -26.362 14.355 14.509 1.00 56.09 71 LYS A O 1
ATOM 557 N N . PRO A 1 72 ? -27.463 15.017 16.342 1.00 60.06 72 PRO A N 1
ATOM 558 C CA . PRO A 1 72 ? -28.566 14.059 16.173 1.00 60.06 72 PRO A CA 1
ATOM 559 C C . PRO A 1 72 ? -29.190 14.017 14.765 1.00 60.06 72 PRO A C 1
ATOM 561 O O . PRO A 1 72 ? -29.641 12.966 14.324 1.00 60.06 72 PRO A O 1
ATOM 564 N N . ALA A 1 73 ? -29.178 15.136 14.033 1.00 59.41 73 ALA A N 1
ATOM 565 C CA . ALA A 1 73 ? -29.668 15.214 12.655 1.00 59.41 73 ALA A CA 1
ATOM 566 C C . ALA A 1 73 ? -28.772 14.484 11.627 1.00 59.41 73 ALA A C 1
ATOM 568 O O . ALA A 1 73 ? -29.258 14.041 10.592 1.00 59.41 73 ALA A O 1
ATOM 569 N N . GLU A 1 74 ? -27.478 14.332 11.909 1.00 57.53 74 GLU A N 1
ATOM 570 C CA . GLU A 1 74 ? -26.487 13.718 11.013 1.00 57.53 74 GLU A CA 1
ATOM 571 C C . GLU A 1 74 ? -26.409 12.190 11.194 1.00 57.53 74 GLU A C 1
ATOM 573 O O . GLU A 1 74 ? -25.946 11.483 10.299 1.00 57.53 74 GLU A O 1
ATOM 578 N N . MET A 1 75 ? -26.931 11.669 12.315 1.00 58.94 75 MET A N 1
ATOM 579 C CA . MET A 1 75 ? -26.959 10.234 12.640 1.00 58.94 75 MET A CA 1
ATOM 580 C C . MET A 1 75 ? -27.838 9.397 11.699 1.00 58.94 75 MET A C 1
ATOM 582 O O . MET A 1 75 ? -27.661 8.184 11.623 1.00 58.94 75 MET A O 1
ATOM 586 N N . PHE A 1 76 ? -28.789 10.020 10.996 1.00 60.97 76 PHE A N 1
ATOM 587 C CA . PHE A 1 76 ? -29.726 9.327 10.103 1.00 60.97 76 PHE A CA 1
ATOM 588 C C . PHE A 1 76 ? -29.278 9.300 8.636 1.00 60.97 76 PHE A C 1
ATOM 590 O O . PHE A 1 76 ? -29.845 8.549 7.847 1.00 60.97 76 PHE A O 1
ATOM 597 N N . LEU A 1 77 ? -28.287 10.119 8.264 1.00 58.91 77 LEU A N 1
ATOM 598 C CA . LEU A 1 77 ? -27.873 10.318 6.871 1.00 58.91 77 LEU A CA 1
ATOM 599 C C . LEU A 1 77 ? -26.491 9.728 6.560 1.00 58.91 77 LEU A C 1
ATOM 601 O O . LEU A 1 77 ? -26.234 9.387 5.409 1.00 58.91 77 LEU A O 1
ATOM 605 N N . ASN A 1 78 ? -25.621 9.573 7.564 1.00 61.00 78 ASN A N 1
ATOM 606 C CA . ASN A 1 78 ? -24.248 9.110 7.367 1.00 61.00 78 ASN A CA 1
ATOM 607 C C . ASN A 1 78 ? -24.015 7.692 7.922 1.00 61.00 78 ASN A C 1
ATOM 609 O O . ASN A 1 78 ? -24.604 7.323 8.942 1.00 61.00 78 ASN A O 1
ATOM 613 N N . PRO A 1 79 ? -23.129 6.890 7.296 1.00 66.94 79 PRO A N 1
ATOM 614 C CA . PRO A 1 79 ? -22.689 5.617 7.856 1.00 66.94 79 PRO A CA 1
ATOM 615 C C . PRO A 1 79 ? -22.118 5.816 9.264 1.00 66.94 79 PRO A C 1
ATOM 617 O O . PRO A 1 79 ? -21.248 6.659 9.482 1.00 66.94 79 PRO A O 1
ATOM 620 N N . THR A 1 80 ? -22.587 5.028 10.231 1.00 78.06 80 THR A N 1
ATOM 621 C CA . THR A 1 80 ? -22.073 5.100 11.602 1.00 78.06 80 THR A CA 1
ATOM 622 C C . THR A 1 80 ? -20.691 4.459 11.702 1.00 78.06 80 THR A C 1
ATOM 624 O O . THR A 1 80 ? -20.353 3.540 10.952 1.00 78.06 80 THR A O 1
ATOM 627 N N . LEU A 1 81 ? -19.906 4.877 12.698 1.00 84.12 81 LEU A N 1
ATOM 628 C CA . LEU A 1 81 ? -18.597 4.287 12.993 1.00 84.12 81 LEU A CA 1
ATOM 629 C C . LEU A 1 81 ? -18.681 2.762 13.176 1.00 84.12 81 LEU A C 1
ATOM 631 O O . LEU A 1 81 ? -17.853 2.018 12.652 1.00 84.12 81 LEU A O 1
ATOM 635 N N . GLN A 1 82 ? -19.738 2.277 13.834 1.00 84.38 82 GLN A N 1
ATOM 636 C CA . GLN A 1 82 ? -19.988 0.843 14.002 1.00 84.38 82 GLN A CA 1
ATOM 637 C C . GLN A 1 82 ? -20.241 0.122 12.671 1.00 84.38 82 GLN A C 1
ATOM 639 O O . GLN A 1 82 ? -19.712 -0.972 12.461 1.00 84.38 82 GLN A O 1
ATOM 644 N N . ALA A 1 83 ? -21.010 0.725 11.758 1.00 87.00 83 ALA A N 1
ATOM 645 C CA . ALA A 1 83 ? -21.260 0.155 10.438 1.00 87.00 83 ALA A CA 1
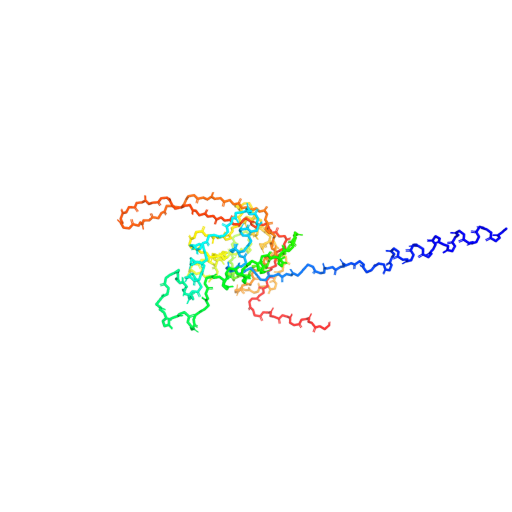ATOM 646 C C . ALA A 1 83 ? -19.969 0.086 9.606 1.00 87.00 83 ALA A C 1
ATOM 648 O O . ALA A 1 83 ? -19.663 -0.959 9.023 1.00 87.00 83 ALA A O 1
ATOM 649 N N . THR A 1 84 ? -19.167 1.155 9.614 1.00 90.50 84 THR A N 1
ATOM 650 C CA . THR A 1 84 ? -17.864 1.189 8.934 1.00 90.50 84 THR A CA 1
ATOM 651 C C . THR A 1 84 ? -16.916 0.140 9.506 1.00 90.50 84 THR A C 1
ATOM 653 O O . THR A 1 84 ? -16.340 -0.642 8.752 1.00 90.50 84 THR A O 1
ATOM 656 N N . ARG A 1 85 ? -16.821 0.031 10.835 1.00 92.25 85 ARG A N 1
ATOM 657 C CA . ARG A 1 85 ? -16.038 -1.008 11.515 1.00 92.25 85 ARG A CA 1
ATOM 658 C C . ARG A 1 85 ? -16.454 -2.412 11.076 1.00 92.25 85 ARG A C 1
ATOM 660 O O . ARG A 1 85 ? -15.601 -3.224 10.727 1.00 92.25 85 ARG A O 1
ATOM 667 N N . ALA A 1 86 ? -17.754 -2.708 11.065 1.00 91.75 86 ALA A N 1
ATOM 668 C CA . ALA A 1 86 ? -18.264 -4.014 10.648 1.00 91.75 86 ALA A CA 1
ATOM 669 C C . ALA A 1 86 ? -17.920 -4.328 9.181 1.00 91.75 86 ALA A C 1
ATOM 671 O O . ALA A 1 86 ? -17.506 -5.449 8.871 1.00 91.75 86 ALA A O 1
ATOM 672 N N . ARG A 1 87 ? -18.029 -3.333 8.291 1.00 93.75 87 ARG A N 1
ATOM 673 C CA . ARG A 1 87 ? -17.648 -3.435 6.874 1.00 93.75 87 ARG A CA 1
ATOM 674 C C . ARG A 1 87 ? -16.156 -3.729 6.703 1.00 93.75 87 ARG A C 1
ATOM 676 O O . ARG A 1 87 ? -15.809 -4.668 5.989 1.00 93.75 87 ARG A O 1
ATOM 683 N N . LEU A 1 88 ? -15.290 -2.985 7.391 1.00 95.12 88 LEU A N 1
ATOM 684 C CA . LEU A 1 88 ? -13.836 -3.172 7.339 1.00 95.12 88 LEU A CA 1
ATOM 685 C C . LEU A 1 88 ? -13.433 -4.545 7.891 1.00 95.12 88 LEU A C 1
ATOM 687 O O . LEU A 1 88 ? -12.677 -5.269 7.251 1.00 95.12 88 LEU A O 1
ATOM 691 N N . LEU A 1 89 ? -14.013 -4.970 9.018 1.00 94.88 89 LEU A N 1
ATOM 692 C CA . LEU A 1 89 ? -13.782 -6.306 9.578 1.00 94.88 89 LEU A CA 1
ATOM 693 C C . LEU A 1 89 ? -14.244 -7.426 8.640 1.00 94.88 89 LEU A C 1
ATOM 695 O O . LEU A 1 89 ? -13.607 -8.478 8.584 1.00 94.88 89 LEU A O 1
ATOM 699 N N . LYS A 1 90 ? -15.347 -7.229 7.908 1.00 94.25 90 LYS A N 1
ATOM 700 C CA . LYS A 1 90 ? -15.795 -8.181 6.887 1.00 94.25 90 LYS A CA 1
ATOM 701 C C . LYS A 1 90 ? -14.763 -8.283 5.764 1.00 94.25 90 LYS A C 1
ATOM 703 O O . LYS A 1 90 ? -14.312 -9.389 5.483 1.00 94.25 90 LYS A O 1
ATOM 708 N N . ARG A 1 91 ? -14.325 -7.151 5.210 1.00 92.06 91 ARG A N 1
ATOM 709 C CA . ARG A 1 91 ? -13.307 -7.108 4.152 1.00 92.06 91 ARG A CA 1
ATOM 710 C C . ARG A 1 91 ? -11.984 -7.734 4.599 1.00 92.06 91 ARG A C 1
ATOM 712 O O . ARG A 1 91 ? -11.416 -8.564 3.902 1.00 92.06 91 ARG A O 1
ATOM 719 N N . MET A 1 92 ? -11.536 -7.447 5.822 1.00 92.94 92 MET A N 1
ATOM 720 C CA . MET A 1 92 ? -10.350 -8.081 6.407 1.00 92.94 92 MET A CA 1
ATOM 721 C C . MET A 1 92 ? -10.441 -9.610 6.417 1.00 92.94 92 MET A C 1
ATOM 723 O O . MET A 1 92 ? -9.420 -10.275 6.255 1.00 92.94 92 MET A O 1
ATOM 727 N N . LYS A 1 93 ? -11.625 -10.204 6.617 1.00 90.69 93 LYS A N 1
ATOM 728 C CA . LYS A 1 93 ? -11.788 -11.669 6.604 1.00 90.69 93 LYS A CA 1
ATOM 729 C C . LYS A 1 93 ? -11.591 -12.271 5.213 1.00 90.69 93 LYS A C 1
ATOM 731 O O . LYS A 1 93 ? -11.159 -13.416 5.136 1.00 90.69 93 LYS A O 1
ATOM 736 N N . GLU A 1 94 ? -11.840 -11.509 4.151 1.00 88.56 94 GLU A N 1
ATOM 737 C CA . GLU A 1 94 ? -11.732 -11.968 2.760 1.00 88.56 94 GLU A CA 1
ATOM 738 C C . GLU A 1 94 ? -10.269 -12.183 2.327 1.00 88.56 94 GLU A C 1
ATOM 740 O O . GLU A 1 94 ? -9.995 -12.997 1.448 1.00 88.56 94 GLU A O 1
ATOM 745 N N . TYR A 1 95 ? -9.301 -11.535 2.984 1.00 88.81 95 TYR A N 1
ATOM 746 C CA . TYR A 1 95 ? -7.885 -11.675 2.627 1.00 88.81 95 TYR A CA 1
ATOM 747 C C . TYR A 1 95 ? -7.274 -12.987 3.137 1.00 88.81 95 TYR A C 1
ATOM 749 O O . TYR A 1 95 ? -6.922 -13.108 4.305 1.00 88.81 95 TYR A O 1
ATOM 757 N N . GLY A 1 96 ? -7.097 -13.993 2.288 1.00 81.56 96 GLY A N 1
ATOM 758 C CA . GLY A 1 96 ? -6.407 -15.233 2.659 1.00 81.56 96 GLY A CA 1
ATOM 759 C C . GLY A 1 96 ? -4.889 -15.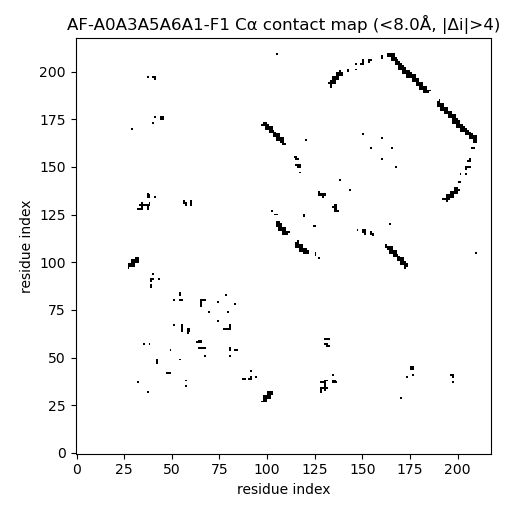078 2.853 1.00 81.56 96 GLY A C 1
ATOM 760 O O . GLY A 1 96 ? -4.271 -14.122 2.369 1.00 81.56 96 GLY A O 1
ATOM 761 N N . ASN A 1 97 ? -4.273 -16.076 3.499 1.00 71.19 97 ASN A N 1
ATOM 762 C CA . ASN A 1 97 ? -2.818 -16.258 3.531 1.00 71.19 97 ASN A CA 1
ATOM 763 C C . ASN A 1 97 ? -2.326 -16.547 2.104 1.00 71.19 97 ASN A C 1
ATOM 765 O O . ASN A 1 97 ? -2.455 -17.665 1.613 1.00 71.19 97 ASN A O 1
ATOM 769 N N . GLY A 1 98 ? -1.805 -15.528 1.421 1.00 78.19 98 GLY A N 1
ATOM 770 C CA . GLY A 1 98 ? -1.405 -15.615 0.012 1.00 78.19 98 GLY A CA 1
ATOM 771 C C . GLY A 1 98 ? -2.236 -14.763 -0.947 1.00 78.19 98 GLY A C 1
ATOM 772 O O . GLY A 1 98 ? -2.107 -14.945 -2.155 1.00 78.19 98 GLY A O 1
ATOM 773 N N . SER A 1 99 ? -3.058 -13.845 -0.428 1.00 88.44 99 SER A N 1
ATOM 774 C CA . SER A 1 99 ? -3.678 -12.786 -1.236 1.00 88.44 99 SER A CA 1
ATOM 775 C C . SER A 1 99 ? -2.606 -12.033 -2.027 1.00 88.44 99 SER A C 1
ATOM 777 O O . SER A 1 99 ? -1.572 -11.658 -1.465 1.00 88.44 99 SER A O 1
ATOM 779 N N . LEU A 1 100 ? -2.853 -11.843 -3.322 1.00 92.62 100 LEU A N 1
ATOM 780 C CA . LEU A 1 100 ? -1.975 -11.108 -4.225 1.00 92.62 100 LEU A CA 1
ATOM 781 C C . LEU A 1 100 ? -2.637 -9.794 -4.600 1.00 92.62 100 LEU A C 1
ATOM 783 O O . LEU A 1 100 ? -3.829 -9.761 -4.905 1.00 92.62 100 LEU A O 1
ATOM 787 N N . PHE A 1 101 ? -1.842 -8.735 -4.584 1.00 93.56 101 PHE A N 1
ATOM 788 C CA . PHE A 1 101 ? -2.292 -7.390 -4.870 1.00 93.56 101 PHE A CA 1
ATOM 789 C C . PHE A 1 101 ? -1.624 -6.864 -6.124 1.00 93.56 101 PHE A C 1
ATOM 791 O O . PHE A 1 101 ? -0.443 -7.099 -6.359 1.00 93.56 101 PHE A O 1
ATOM 798 N N . GLU A 1 102 ? -2.388 -6.144 -6.922 1.00 93.69 102 GLU A N 1
ATOM 799 C CA . GLU A 1 102 ? -1.937 -5.538 -8.155 1.00 93.69 102 GLU A CA 1
ATOM 800 C C . GLU A 1 102 ? -1.806 -4.029 -7.958 1.00 93.69 102 GLU A C 1
ATOM 802 O O . GLU A 1 102 ? -2.780 -3.337 -7.652 1.00 93.69 102 GLU A O 1
ATOM 807 N N . TRP A 1 103 ? -0.593 -3.517 -8.140 1.00 93.06 103 TRP A N 1
ATOM 808 C CA . TRP A 1 103 ? -0.298 -2.091 -8.126 1.00 93.06 103 TRP A CA 1
ATOM 809 C C . TRP A 1 103 ? 0.149 -1.651 -9.518 1.00 93.06 103 TRP A C 1
ATOM 811 O O . TRP A 1 103 ? 1.040 -2.251 -10.119 1.00 93.06 103 TRP A O 1
ATOM 821 N N . LYS A 1 104 ? -0.508 -0.620 -10.052 1.00 90.50 104 LYS A N 1
ATOM 822 C CA . LYS A 1 104 ? -0.272 -0.099 -11.400 1.00 90.50 104 LYS A CA 1
ATOM 823 C C . LYS A 1 104 ? 0.121 1.362 -11.325 1.00 90.50 104 LYS A C 1
ATOM 825 O O . LYS A 1 104 ? -0.545 2.133 -10.638 1.00 90.50 104 LYS A O 1
ATOM 830 N N . PHE A 1 105 ? 1.136 1.741 -12.086 1.00 88.06 105 PHE A N 1
ATOM 831 C CA . PHE A 1 105 ? 1.511 3.136 -12.278 1.00 88.06 105 PHE A CA 1
ATOM 832 C C . PHE A 1 105 ? 2.072 3.367 -13.679 1.00 88.06 105 PHE A C 1
ATOM 834 O O . PHE A 1 105 ? 2.422 2.430 -14.400 1.00 88.06 105 PHE A O 1
ATOM 841 N N . GLU A 1 106 ? 2.131 4.631 -14.074 1.00 87.44 106 GLU A N 1
ATOM 842 C CA . GLU A 1 106 ? 2.652 5.043 -15.371 1.00 87.44 106 GLU A CA 1
ATOM 8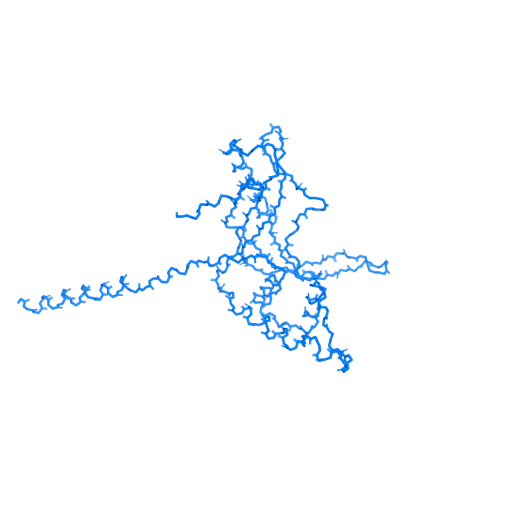43 C C . GLU A 1 106 ? 4.076 5.588 -15.231 1.00 87.44 106 GLU A C 1
ATOM 845 O O . GLU A 1 106 ? 4.415 6.292 -14.277 1.00 87.44 106 GLU A O 1
ATOM 850 N N . ALA A 1 107 ? 4.924 5.249 -16.196 1.00 85.69 107 ALA A N 1
ATOM 851 C CA . ALA A 1 107 ? 6.309 5.684 -16.284 1.00 85.69 107 ALA A CA 1
ATOM 852 C C . ALA A 1 107 ? 6.641 6.065 -17.733 1.00 85.69 107 ALA A C 1
ATOM 854 O O . ALA A 1 107 ? 6.052 5.555 -18.678 1.00 85.69 107 ALA A O 1
ATOM 855 N N . GLN A 1 108 ? 7.572 6.987 -17.933 1.00 84.75 108 GLN A N 1
ATOM 856 C CA . GLN A 1 108 ? 8.096 7.349 -19.245 1.00 84.75 108 GLN A CA 1
ATOM 857 C C . GLN A 1 108 ? 9.374 6.570 -19.536 1.00 84.75 108 GLN A C 1
ATOM 859 O O . GLN A 1 108 ? 10.239 6.421 -18.671 1.00 84.75 108 GLN A O 1
ATOM 864 N N . ILE A 1 109 ? 9.532 6.133 -20.782 1.00 82.00 109 ILE A N 1
ATOM 865 C CA . ILE A 1 109 ? 10.797 5.559 -21.238 1.00 82.00 109 ILE A CA 1
ATOM 866 C C . ILE A 1 109 ? 11.813 6.684 -21.435 1.00 82.00 109 ILE A C 1
ATOM 868 O O . ILE A 1 109 ? 11.607 7.610 -22.220 1.00 82.00 109 ILE A O 1
ATOM 872 N N . LYS A 1 110 ? 12.955 6.572 -20.762 1.00 78.56 110 LYS A N 1
ATOM 873 C CA . LYS A 1 110 ? 14.110 7.453 -20.929 1.00 78.56 110 LYS A CA 1
ATOM 874 C C . LYS A 1 110 ? 15.219 6.704 -21.664 1.00 78.56 110 LYS A C 1
ATOM 876 O O . LYS A 1 110 ? 15.541 5.568 -21.328 1.00 78.56 110 LYS A O 1
ATOM 881 N N . LYS A 1 111 ? 15.835 7.346 -22.660 1.00 73.00 111 LYS A N 1
ATOM 882 C CA . LYS A 1 111 ? 17.067 6.840 -23.284 1.00 73.00 111 LYS A CA 1
ATOM 883 C C . LYS A 1 111 ? 18.273 7.229 -22.437 1.00 73.00 111 LYS A C 1
ATOM 885 O O . LYS A 1 111 ? 18.453 8.402 -22.115 1.00 73.00 111 LYS A O 1
ATOM 890 N N . GLU A 1 112 ? 19.111 6.256 -22.116 1.00 72.75 112 GLU A N 1
ATOM 891 C CA . GLU A 1 112 ? 20.352 6.434 -21.368 1.00 72.75 112 GLU A CA 1
ATOM 892 C C . GLU A 1 112 ? 21.543 5.882 -22.164 1.00 72.75 112 GLU A C 1
ATOM 894 O O . GLU A 1 112 ? 21.379 5.144 -23.134 1.00 72.75 112 GLU A O 1
ATOM 899 N N . ARG A 1 113 ? 22.776 6.236 -21.769 1.00 65.88 113 ARG A N 1
ATOM 900 C CA . ARG A 1 113 ? 23.993 5.755 -22.459 1.00 65.88 113 ARG A CA 1
ATOM 901 C C . ARG A 1 113 ? 24.131 4.226 -22.441 1.00 65.88 113 ARG A C 1
ATOM 903 O O . ARG A 1 113 ? 24.805 3.684 -23.306 1.00 65.88 113 ARG A O 1
ATOM 910 N N . SER A 1 114 ? 23.513 3.552 -21.470 1.00 66.69 114 SER A N 1
ATOM 911 C CA . SER A 1 114 ? 23.574 2.101 -21.252 1.00 66.69 114 SER A CA 1
ATOM 912 C C . SER A 1 114 ? 22.284 1.357 -21.632 1.00 66.69 114 SER A C 1
ATOM 914 O O . SER A 1 114 ? 22.095 0.231 -21.178 1.00 66.69 114 SER A O 1
ATOM 916 N N . GLY A 1 115 ? 21.383 1.975 -22.408 1.00 70.44 115 GLY A N 1
ATOM 917 C CA . GLY A 1 115 ? 20.125 1.356 -22.850 1.00 70.44 115 GLY A CA 1
ATOM 918 C C . GLY A 1 115 ? 18.896 2.227 -22.592 1.00 70.44 115 GLY A C 1
ATOM 919 O O . GLY A 1 115 ? 18.982 3.458 -22.568 1.00 70.44 115 GLY A O 1
ATOM 920 N N . ARG A 1 116 ? 17.732 1.597 -22.415 1.00 72.31 116 ARG A N 1
ATOM 921 C CA . ARG A 1 116 ? 16.506 2.283 -21.983 1.00 72.31 116 ARG A CA 1
ATOM 922 C C . ARG A 1 116 ? 16.348 2.172 -20.465 1.00 72.31 116 ARG A C 1
ATOM 924 O O . ARG A 1 116 ? 16.849 1.245 -19.843 1.00 72.31 116 ARG A O 1
ATOM 931 N N . GLY A 1 117 ? 15.679 3.144 -19.863 1.00 71.50 117 GLY A N 1
ATOM 932 C CA . GLY A 1 117 ? 15.342 3.160 -18.442 1.00 71.50 117 GLY A CA 1
ATOM 933 C C . GLY A 1 117 ? 13.952 3.741 -18.217 1.00 71.50 117 GLY A C 1
ATOM 934 O O . GLY A 1 117 ? 13.338 4.279 -19.143 1.00 71.50 117 GLY A O 1
ATOM 935 N N . LEU A 1 118 ? 13.460 3.644 -16.985 1.00 73.88 118 LEU A N 1
ATOM 936 C CA . LEU A 1 118 ? 12.208 4.272 -16.579 1.00 73.88 118 LEU A CA 1
ATOM 937 C C . LEU A 1 118 ? 12.482 5.615 -15.903 1.00 73.88 118 LEU A C 1
ATOM 939 O O . LEU A 1 118 ? 13.394 5.757 -15.092 1.00 73.88 118 LEU A O 1
ATOM 943 N N . LYS A 1 119 ? 11.661 6.604 -16.235 1.00 76.38 119 LYS A N 1
ATOM 944 C CA . LYS A 1 119 ? 11.511 7.851 -15.490 1.00 76.38 119 LYS A CA 1
ATOM 945 C C . LYS A 1 119 ? 10.055 7.959 -15.050 1.00 76.38 119 LYS A C 1
ATOM 947 O O . LYS A 1 119 ? 9.167 7.538 -15.782 1.00 76.38 119 LYS A O 1
ATOM 952 N N . TRP A 1 120 ? 9.795 8.543 -13.886 1.00 67.75 120 TRP A N 1
ATOM 953 C CA . TRP A 1 120 ? 8.432 8.855 -13.444 1.00 67.75 120 TRP A CA 1
ATOM 954 C C . TRP A 1 120 ? 7.669 9.628 -14.523 1.00 67.75 120 TRP A C 1
ATOM 956 O O . TRP A 1 120 ? 8.198 10.592 -15.082 1.00 67.75 120 TRP A O 1
ATOM 966 N N . ALA A 1 121 ? 6.455 9.171 -14.847 1.00 60.03 121 ALA A N 1
ATOM 967 C CA . ALA A 1 121 ? 5.595 9.868 -15.802 1.00 60.03 121 ALA A CA 1
ATOM 968 C C . ALA A 1 121 ? 4.889 11.077 -15.178 1.00 60.03 121 ALA A C 1
ATOM 970 O O . ALA A 1 121 ? 4.501 11.985 -15.910 1.00 60.03 121 ALA A O 1
ATOM 971 N N . SER A 1 122 ? 4.741 11.087 -13.852 1.00 55.72 122 SER A N 1
ATOM 972 C CA . SER A 1 122 ? 4.089 12.141 -13.081 1.00 55.72 122 SER A CA 1
ATOM 973 C C . SER A 1 122 ? 5.077 12.865 -12.163 1.00 55.72 122 SER A C 1
ATOM 975 O O . SER A 1 122 ? 6.059 12.280 -11.699 1.00 55.72 122 SER A O 1
ATOM 977 N N . ASP A 1 123 ? 4.785 14.139 -11.901 1.00 41.56 123 ASP A N 1
ATOM 978 C CA . ASP A 1 123 ? 5.401 14.938 -10.842 1.00 41.56 123 ASP A CA 1
ATOM 979 C C . ASP A 1 123 ? 4.283 15.371 -9.872 1.00 41.56 123 ASP A C 1
ATOM 981 O O . ASP A 1 123 ? 3.433 16.176 -10.269 1.00 41.56 123 ASP A O 1
ATOM 985 N N . PRO A 1 124 ? 4.192 14.800 -8.654 1.00 50.09 124 PRO A N 1
ATOM 986 C CA . PRO A 1 124 ? 5.116 13.838 -8.040 1.00 50.09 124 PRO A CA 1
ATOM 987 C C . PRO A 1 124 ? 4.980 12.399 -8.594 1.00 50.09 124 PRO A C 1
ATOM 989 O O . PRO A 1 124 ? 3.980 12.078 -9.250 1.00 50.09 124 PRO A O 1
ATOM 992 N N . PRO A 1 125 ? 5.959 11.505 -8.334 1.00 60.88 125 PRO A N 1
ATOM 993 C CA . PRO A 1 125 ? 5.857 10.076 -8.639 1.00 60.88 125 PRO A CA 1
ATOM 994 C C . PRO A 1 125 ? 4.578 9.457 -8.064 1.00 60.88 125 PRO A C 1
ATOM 996 O O . PRO A 1 125 ? 4.138 9.841 -6.982 1.00 60.88 125 PRO A O 1
ATOM 999 N N . VAL A 1 126 ? 3.991 8.477 -8.761 1.00 69.06 126 VAL A N 1
ATOM 1000 C CA . VAL A 1 126 ? 2.864 7.712 -8.206 1.00 69.06 126 VAL A CA 1
ATOM 1001 C C . VAL A 1 126 ? 3.369 6.910 -7.013 1.00 69.06 126 VAL A C 1
ATOM 1003 O O . VAL A 1 126 ? 4.089 5.924 -7.169 1.00 69.06 126 VAL A O 1
ATOM 1006 N N . GLU A 1 127 ? 2.991 7.345 -5.819 1.00 80.44 127 GLU A N 1
ATOM 1007 C CA . GLU A 1 127 ? 3.284 6.638 -4.580 1.00 80.44 127 GLU A CA 1
ATOM 1008 C C . GLU A 1 127 ? 2.401 5.390 -4.453 1.00 80.44 127 GLU A C 1
ATOM 1010 O O . GLU A 1 127 ? 1.298 5.303 -5.010 1.00 80.44 127 GLU A O 1
ATOM 1015 N N . MET A 1 128 ? 2.882 4.396 -3.705 1.00 88.94 128 MET A N 1
ATOM 1016 C CA . MET A 1 128 ? 2.016 3.295 -3.297 1.00 88.94 128 MET A CA 1
ATOM 1017 C C . MET A 1 128 ? 0.850 3.832 -2.449 1.00 88.94 128 MET A C 1
ATOM 1019 O O . MET A 1 128 ? 0.984 4.870 -1.802 1.00 88.94 128 MET A O 1
ATOM 1023 N N . PRO A 1 129 ? -0.303 3.144 -2.400 1.00 90.69 129 PRO A N 1
ATOM 1024 C CA . PRO A 1 129 ? -1.471 3.677 -1.711 1.00 90.69 129 PRO A CA 1
ATOM 1025 C C . PRO A 1 129 ? -1.220 3.973 -0.227 1.00 90.69 129 PRO A C 1
ATOM 1027 O O . PRO A 1 129 ? -0.731 3.135 0.537 1.00 90.69 129 PRO A O 1
ATOM 1030 N N . HIS A 1 130 ? -1.616 5.175 0.186 1.00 91.62 130 HIS A N 1
ATOM 1031 C CA . HIS A 1 130 ? -1.627 5.614 1.578 1.00 91.62 130 HIS A CA 1
ATOM 1032 C C . HIS A 1 130 ? -3.053 5.508 2.113 1.00 91.62 130 HIS A C 1
ATOM 1034 O O . HIS A 1 130 ? -3.953 6.186 1.624 1.00 91.62 130 HIS A O 1
ATOM 1040 N N . ALA A 1 131 ? -3.266 4.628 3.090 1.00 90.94 131 ALA A N 1
ATOM 1041 C CA . ALA A 1 131 ? -4.572 4.425 3.708 1.00 90.94 131 ALA A CA 1
ATOM 1042 C C . ALA A 1 131 ? -4.999 5.638 4.537 1.00 90.94 131 ALA A C 1
ATOM 1044 O O . ALA A 1 131 ? -6.138 6.085 4.467 1.00 90.94 131 ALA A O 1
ATOM 1045 N N . THR A 1 132 ? -4.063 6.153 5.329 1.00 91.56 132 THR A N 1
ATOM 1046 C CA . THR A 1 132 ? -4.217 7.351 6.155 1.00 91.56 132 THR A CA 1
ATOM 1047 C C . THR A 1 132 ? -2.897 8.124 6.127 1.00 91.56 132 THR A C 1
ATOM 1049 O O . THR A 1 132 ? -1.885 7.585 5.665 1.00 91.56 132 THR A O 1
ATOM 1052 N N . PRO A 1 133 ? -2.829 9.344 6.691 1.00 87.81 133 PRO A N 1
ATOM 1053 C CA . PRO A 1 133 ? -1.556 10.041 6.882 1.00 87.81 133 PRO A CA 1
ATOM 1054 C C . PRO A 1 133 ? -0.520 9.272 7.720 1.00 87.81 133 PRO A C 1
ATOM 1056 O O . PRO A 1 133 ? 0.638 9.695 7.755 1.00 87.81 133 PRO A O 1
ATOM 1059 N N . PHE A 1 134 ? -0.935 8.187 8.392 1.00 91.25 134 PHE A N 1
ATOM 1060 C CA . PHE A 1 134 ? -0.148 7.394 9.338 1.00 91.25 134 PHE A CA 1
ATOM 1061 C C . PHE A 1 134 ? -0.021 5.910 8.961 1.00 91.25 134 PHE A C 1
ATOM 1063 O O . PHE A 1 134 ? 0.701 5.194 9.651 1.00 91.25 134 PHE A O 1
ATOM 1070 N N . ILE A 1 135 ? -0.726 5.425 7.930 1.00 94.62 135 ILE A N 1
ATOM 1071 C CA . ILE A 1 135 ? -0.697 4.023 7.480 1.00 94.62 135 ILE A CA 1
ATOM 1072 C C . ILE A 1 135 ? -0.493 3.986 5.963 1.00 94.62 135 ILE A C 1
ATOM 1074 O O . ILE A 1 135 ? -1.345 4.464 5.212 1.00 94.62 135 ILE A O 1
ATOM 1078 N N . ARG A 1 136 ? 0.610 3.389 5.500 1.00 93.75 136 ARG A N 1
ATOM 1079 C CA . ARG A 1 136 ? 0.972 3.348 4.070 1.00 93.75 136 ARG A CA 1
ATOM 1080 C C . ARG A 1 136 ? 1.498 1.999 3.591 1.00 93.75 136 ARG A C 1
ATOM 1082 O O . ARG A 1 136 ? 2.042 1.219 4.368 1.00 93.75 136 ARG A O 1
ATOM 1089 N N . ALA A 1 137 ? 1.341 1.719 2.303 1.00 94.38 137 ALA A N 1
ATOM 1090 C CA . ALA A 1 137 ? 2.054 0.625 1.656 1.00 94.38 137 ALA A CA 1
ATOM 1091 C C . ALA A 1 137 ? 3.495 1.042 1.334 1.00 94.38 137 ALA A C 1
ATOM 1093 O O . ALA A 1 137 ? 3.75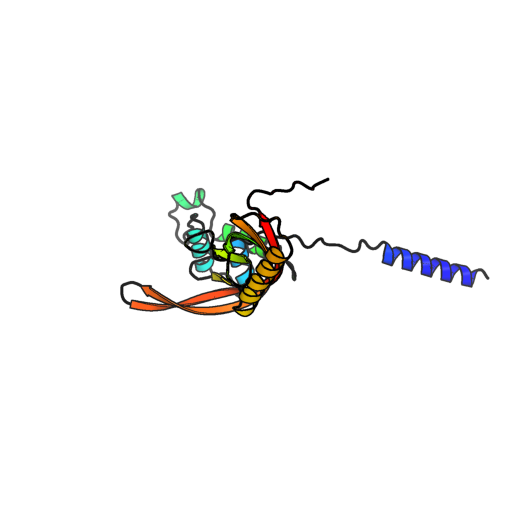1 2.200 1.010 1.00 94.38 137 ALA A O 1
ATOM 1094 N N . ALA A 1 138 ? 4.428 0.099 1.433 1.00 92.81 138 ALA A N 1
ATOM 1095 C CA . ALA A 1 138 ? 5.834 0.327 1.136 1.00 92.81 138 ALA A CA 1
ATOM 1096 C C . ALA A 1 138 ? 6.494 -0.914 0.520 1.00 92.81 138 ALA A C 1
ATOM 1098 O O . ALA A 1 138 ? 6.063 -2.049 0.733 1.00 92.81 138 ALA A O 1
ATOM 1099 N N . LEU A 1 139 ? 7.583 -0.672 -0.202 1.00 90.69 139 LEU A N 1
ATOM 1100 C CA . LEU A 1 139 ? 8.537 -1.669 -0.683 1.00 90.69 139 LEU A CA 1
ATOM 1101 C C . LEU A 1 139 ? 9.871 -1.426 0.025 1.00 90.69 139 LEU A C 1
ATOM 1103 O O . LEU A 1 139 ? 10.165 -0.295 0.419 1.00 90.69 139 LEU A O 1
ATOM 1107 N N . SER A 1 140 ? 10.684 -2.468 0.192 1.00 89.25 140 SER A N 1
ATOM 1108 C CA . SER A 1 140 ? 12.067 -2.252 0.619 1.00 89.25 140 SER A CA 1
ATOM 1109 C C . SER A 1 140 ? 12.882 -1.598 -0.504 1.00 89.25 140 SER A C 1
ATOM 1111 O O . SER A 1 140 ? 12.529 -1.694 -1.679 1.00 89.25 140 SER A O 1
ATOM 1113 N N . GLU A 1 141 ? 14.012 -0.972 -0.167 1.00 86.94 141 GLU A N 1
ATOM 1114 C CA . GLU A 1 141 ? 14.934 -0.427 -1.178 1.00 86.94 141 GLU A CA 1
ATOM 1115 C C . GLU A 1 141 ? 15.433 -1.512 -2.148 1.00 86.94 141 GLU A C 1
ATOM 1117 O O . GLU A 1 141 ? 15.616 -1.260 -3.338 1.00 86.94 141 GLU A O 1
ATOM 1122 N N . GLN A 1 142 ? 15.622 -2.738 -1.649 1.00 88.75 142 GLN A N 1
ATOM 1123 C CA . GLN A 1 142 ? 16.037 -3.881 -2.462 1.00 88.75 142 GLN A CA 1
ATOM 1124 C C . GLN A 1 142 ? 14.938 -4.299 -3.441 1.00 88.75 142 GLN A C 1
ATOM 1126 O O . GLN A 1 142 ? 15.220 -4.512 -4.619 1.00 88.75 142 GLN A O 1
ATOM 1131 N N . ASP A 1 143 ? 13.690 -4.366 -2.973 1.00 89.88 143 ASP A N 1
ATOM 1132 C CA . ASP A 1 143 ? 12.535 -4.689 -3.815 1.00 89.88 143 ASP A CA 1
ATOM 1133 C C . ASP A 1 143 ? 12.315 -3.618 -4.883 1.00 89.88 143 ASP A C 1
ATOM 1135 O O . ASP A 1 143 ? 12.018 -3.932 -6.036 1.00 89.88 143 ASP A O 1
ATOM 1139 N N . TRP A 1 144 ? 12.511 -2.352 -4.518 1.00 87.81 144 TRP A N 1
ATOM 1140 C CA . TRP A 1 144 ? 12.438 -1.243 -5.456 1.00 87.81 144 TRP A CA 1
ATOM 1141 C C . TRP A 1 144 ? 13.482 -1.350 -6.563 1.00 87.81 144 TRP A C 1
ATOM 1143 O O . TRP A 1 144 ? 13.155 -1.286 -7.748 1.00 87.81 144 TRP A O 1
ATOM 1153 N N . LYS A 1 145 ? 14.738 -1.595 -6.185 1.00 86.75 145 LYS A N 1
ATOM 1154 C CA . LYS A 1 145 ? 15.826 -1.799 -7.140 1.00 86.75 145 LYS A CA 1
ATOM 1155 C C . LYS A 1 145 ? 15.551 -2.992 -8.061 1.00 86.75 145 LYS A C 1
ATOM 1157 O O . LYS A 1 145 ? 15.769 -2.899 -9.265 1.00 86.75 145 LYS A O 1
ATOM 1162 N N . HIS A 1 146 ? 15.014 -4.084 -7.517 1.00 89.00 146 HIS A N 1
ATOM 1163 C CA . HIS A 1 146 ? 14.610 -5.247 -8.306 1.00 89.00 146 HIS A CA 1
ATOM 1164 C C . HIS A 1 146 ? 13.522 -4.904 -9.337 1.00 89.00 146 HIS A C 1
ATOM 1166 O O . HIS A 1 146 ? 13.575 -5.391 -10.470 1.00 89.00 146 HIS A O 1
ATOM 1172 N N . ILE A 1 147 ? 12.564 -4.042 -8.981 1.00 88.12 147 ILE A N 1
ATOM 1173 C CA . ILE A 1 147 ? 11.539 -3.551 -9.909 1.00 88.12 147 ILE A CA 1
ATOM 1174 C C . ILE A 1 147 ? 12.166 -2.756 -11.053 1.00 88.12 147 ILE A C 1
ATOM 1176 O O . ILE A 1 147 ? 11.859 -3.022 -12.216 1.00 88.12 147 ILE A O 1
ATOM 1180 N N . GLU A 1 148 ? 13.057 -1.815 -10.741 1.00 85.75 148 GLU A N 1
ATOM 1181 C CA . GLU A 1 148 ? 13.733 -0.986 -11.745 1.00 85.75 148 GLU A CA 1
ATOM 1182 C C . GLU A 1 148 ? 14.574 -1.833 -12.712 1.00 85.75 148 GLU A C 1
ATOM 1184 O O . GLU A 1 148 ? 14.479 -1.667 -13.931 1.00 85.75 148 GLU A O 1
ATOM 1189 N N . GLU A 1 149 ? 15.351 -2.783 -12.186 1.00 87.69 149 GLU A N 1
ATOM 1190 C CA . GLU A 1 149 ? 16.183 -3.693 -12.979 1.00 87.69 149 GLU A CA 1
ATOM 1191 C C . GLU A 1 149 ? 15.340 -4.617 -13.868 1.00 87.69 149 GLU A C 1
ATOM 1193 O O . GLU A 1 149 ? 15.635 -4.772 -15.056 1.00 87.69 149 GLU A O 1
ATOM 1198 N N . SER A 1 150 ? 14.262 -5.189 -13.327 1.00 88.00 150 SER A N 1
ATOM 1199 C CA . SER A 1 150 ? 13.374 -6.085 -14.078 1.00 88.00 150 SER A CA 1
ATOM 1200 C C . SER A 1 150 ? 12.623 -5.338 -15.176 1.00 88.00 150 SER A C 1
ATOM 1202 O O . SER A 1 150 ? 12.532 -5.815 -16.306 1.00 88.00 150 SER A O 1
ATOM 1204 N N . ALA A 1 151 ? 12.123 -4.137 -14.879 1.00 86.12 151 ALA A N 1
ATOM 1205 C CA . ALA A 1 151 ? 11.452 -3.314 -15.873 1.00 86.12 151 ALA A CA 1
ATOM 1206 C C . ALA A 1 151 ? 12.412 -2.873 -16.986 1.00 86.12 151 ALA A C 1
ATOM 1208 O O . ALA A 1 151 ? 12.037 -2.893 -18.159 1.00 86.12 151 ALA A O 1
ATOM 1209 N N . LYS A 1 152 ? 13.664 -2.539 -16.646 1.00 84.19 152 LYS A N 1
ATOM 1210 C CA . LYS A 1 152 ? 14.712 -2.263 -17.634 1.00 84.19 152 LYS A CA 1
ATOM 1211 C C . LYS A 1 152 ? 14.987 -3.477 -18.522 1.00 84.19 152 LYS A C 1
ATOM 1213 O O . LYS A 1 152 ? 14.995 -3.335 -19.739 1.00 84.19 152 LYS A O 1
ATOM 1218 N N . ALA A 1 153 ? 15.152 -4.664 -17.939 1.00 85.75 153 ALA A N 1
ATOM 1219 C CA . ALA A 1 153 ? 15.391 -5.887 -18.703 1.00 85.75 153 ALA A CA 1
ATOM 1220 C C . ALA A 1 153 ? 14.237 -6.206 -19.672 1.00 85.75 153 ALA A C 1
ATOM 1222 O O . ALA A 1 153 ? 14.485 -6.574 -20.819 1.00 85.75 153 ALA A O 1
ATOM 1223 N N . LEU A 1 154 ? 12.985 -6.008 -19.244 1.00 84.81 154 LEU A N 1
ATOM 1224 C CA . LEU A 1 154 ? 11.802 -6.172 -20.098 1.00 84.81 154 LEU A CA 1
ATOM 1225 C C . LEU A 1 154 ? 11.777 -5.161 -21.248 1.00 84.81 154 LEU A C 1
ATOM 1227 O O . LEU A 1 154 ? 11.498 -5.530 -22.387 1.00 84.81 154 LEU A O 1
ATOM 1231 N N . LEU A 1 155 ? 12.111 -3.900 -20.965 1.00 82.06 155 LEU A N 1
ATOM 1232 C CA . LEU A 1 155 ? 12.246 -2.879 -21.997 1.00 82.06 155 LEU A CA 1
ATOM 1233 C C . LEU A 1 155 ? 13.389 -3.191 -22.958 1.00 82.06 155 LEU A C 1
ATOM 1235 O O . LEU A 1 155 ? 13.254 -2.905 -24.132 1.00 82.06 155 LEU A O 1
ATOM 1239 N N . ASP A 1 156 ? 14.518 -3.737 -22.522 1.00 81.00 156 ASP A N 1
ATOM 1240 C CA . ASP A 1 156 ? 15.629 -4.048 -23.427 1.00 81.00 156 ASP A CA 1
ATOM 1241 C C . ASP A 1 156 ? 15.341 -5.293 -24.291 1.00 81.00 156 ASP A C 1
ATOM 1243 O O . ASP A 1 156 ? 15.759 -5.341 -25.449 1.00 81.00 156 ASP A O 1
ATOM 1247 N N . ALA A 1 157 ? 14.585 -6.264 -23.764 1.00 80.50 157 ALA A N 1
ATOM 1248 C CA . ALA A 1 157 ? 14.194 -7.486 -24.471 1.00 80.50 157 ALA A CA 1
ATOM 1249 C C . ALA A 1 157 ? 13.126 -7.256 -25.555 1.00 80.50 157 ALA A C 1
ATOM 1251 O O . ALA A 1 157 ? 13.133 -7.946 -26.576 1.00 80.50 157 ALA A O 1
ATOM 1252 N N . ASP A 1 158 ? 12.226 -6.291 -25.353 1.00 72.56 158 ASP A N 1
ATOM 1253 C CA . ASP A 1 158 ? 11.215 -5.915 -26.337 1.00 72.56 158 ASP A CA 1
ATOM 1254 C C . ASP A 1 158 ? 11.575 -4.562 -26.983 1.00 72.56 158 ASP A C 1
ATOM 1256 O O . ASP A 1 158 ? 11.493 -3.518 -26.335 1.00 72.56 158 ASP A O 1
ATOM 1260 N N . PRO A 1 159 ? 12.003 -4.511 -28.258 1.00 61.03 159 PRO A N 1
ATOM 1261 C CA . PRO A 1 159 ? 12.272 -3.262 -28.971 1.00 61.03 159 PRO A CA 1
ATOM 1262 C C . PRO A 1 159 ? 11.006 -2.478 -29.339 1.00 61.03 159 PRO A C 1
ATOM 1264 O O . PRO A 1 159 ? 11.114 -1.283 -29.622 1.00 61.03 159 PRO A O 1
ATOM 1267 N N . SER A 1 160 ? 9.823 -3.100 -29.282 1.00 59.12 160 SER A N 1
ATOM 1268 C CA . SER A 1 160 ? 8.555 -2.511 -29.721 1.00 59.12 160 SER A CA 1
ATOM 1269 C C . SER A 1 160 ? 7.889 -1.452 -28.823 1.00 59.12 160 SER A C 1
ATOM 1271 O O . SER A 1 160 ? 7.050 -0.728 -29.368 1.00 59.12 160 SER A O 1
ATOM 1273 N N . PRO A 1 161 ? 8.212 -1.247 -27.523 1.00 59.25 161 PRO A N 1
ATOM 1274 C CA . PRO A 1 161 ? 7.718 -0.096 -26.800 1.00 59.25 161 PRO A CA 1
ATOM 1275 C C . PRO A 1 161 ? 8.384 1.135 -27.409 1.00 59.25 161 PRO A C 1
ATOM 1277 O O . PRO A 1 161 ? 9.581 1.384 -27.220 1.00 59.25 161 PRO A O 1
ATOM 1280 N N . GLY A 1 162 ? 7.612 1.868 -28.215 1.00 58.47 162 GLY A N 1
ATOM 1281 C CA . GLY A 1 162 ? 8.037 3.133 -28.802 1.00 58.47 162 GLY A CA 1
ATOM 1282 C C . GLY A 1 162 ? 8.482 4.122 -27.720 1.00 58.47 162 GLY A C 1
ATOM 1283 O O . GLY A 1 162 ? 8.355 3.875 -26.523 1.00 58.47 162 GLY A O 1
ATOM 1284 N N . ASN A 1 163 ? 9.007 5.282 -28.114 1.00 63.06 163 ASN A N 1
ATOM 1285 C CA . ASN A 1 163 ? 9.281 6.333 -27.132 1.00 63.06 163 ASN A CA 1
ATOM 1286 C C . ASN A 1 163 ? 7.930 6.855 -26.605 1.00 63.06 163 ASN A C 1
ATOM 1288 O O . ASN A 1 163 ? 7.244 7.581 -27.320 1.00 63.06 163 ASN A O 1
ATOM 1292 N N . GLY A 1 164 ? 7.525 6.462 -25.396 1.00 74.94 164 GLY A N 1
ATOM 1293 C CA . GLY A 1 164 ? 6.201 6.793 -24.869 1.00 74.94 164 GLY A CA 1
ATOM 1294 C C . GLY A 1 164 ? 6.015 6.479 -23.386 1.00 74.94 164 GLY A C 1
ATOM 1295 O O . GLY A 1 164 ? 6.947 6.052 -22.695 1.00 74.94 164 GLY A O 1
ATOM 1296 N N . VAL A 1 165 ? 4.796 6.730 -22.905 1.00 82.56 165 VAL A N 1
ATOM 1297 C CA . VAL A 1 165 ? 4.347 6.353 -21.561 1.00 82.56 165 VAL A CA 1
ATOM 1298 C C . VAL A 1 165 ? 4.057 4.853 -21.548 1.00 82.56 165 VAL A C 1
ATOM 1300 O O . VAL A 1 165 ? 3.332 4.333 -22.396 1.00 82.56 165 VAL A O 1
ATOM 1303 N N . VAL A 1 166 ? 4.629 4.155 -20.578 1.00 86.31 166 VAL A N 1
ATOM 1304 C CA . VAL A 1 166 ? 4.375 2.748 -20.291 1.00 86.31 166 VAL A CA 1
ATOM 1305 C C . VAL A 1 166 ? 3.636 2.610 -18.974 1.00 86.31 166 VAL A C 1
ATOM 1307 O O . VAL A 1 166 ? 3.823 3.392 -18.043 1.00 86.31 166 VAL A O 1
ATOM 1310 N N . ARG A 1 167 ? 2.812 1.575 -18.879 1.00 88.25 167 ARG A N 1
ATOM 1311 C CA . ARG A 1 167 ? 2.190 1.140 -17.638 1.00 88.25 167 ARG A CA 1
ATOM 1312 C C . ARG A 1 167 ? 3.006 0.006 -17.040 1.00 88.25 167 ARG A C 1
ATOM 1314 O O . ARG A 1 167 ? 3.129 -1.061 -17.646 1.00 88.25 167 ARG A O 1
ATOM 1321 N N . VAL A 1 168 ? 3.514 0.239 -15.837 1.00 88.81 168 VAL A N 1
ATOM 1322 C CA . VAL A 1 168 ? 4.152 -0.772 -14.997 1.00 88.81 168 VAL A CA 1
ATOM 1323 C C . VAL A 1 168 ? 3.075 -1.382 -14.107 1.00 88.81 168 VAL A C 1
ATOM 1325 O O . VAL A 1 168 ? 2.337 -0.670 -13.428 1.00 88.81 168 VAL A O 1
ATOM 1328 N N . THR A 1 169 ? 2.948 -2.705 -14.146 1.00 91.88 169 THR A N 1
ATOM 1329 C CA . THR A 1 169 ? 2.032 -3.476 -13.301 1.00 91.88 169 THR A CA 1
ATOM 1330 C C . THR A 1 169 ? 2.851 -4.411 -12.430 1.00 91.88 169 THR A C 1
ATOM 1332 O O . THR A 1 169 ? 3.607 -5.231 -12.947 1.00 91.88 169 THR A O 1
ATOM 1335 N N . ILE A 1 170 ? 2.691 -4.290 -11.118 1.00 92.69 170 ILE A N 1
ATOM 1336 C CA . ILE A 1 170 ? 3.387 -5.093 -10.121 1.00 92.69 170 ILE A CA 1
ATOM 1337 C C . ILE A 1 170 ? 2.356 -5.951 -9.407 1.00 92.69 170 ILE A C 1
ATOM 1339 O O . ILE A 1 170 ? 1.419 -5.431 -8.800 1.00 92.69 170 ILE A O 1
ATOM 1343 N N . GLN A 1 171 ? 2.546 -7.264 -9.451 1.00 94.69 171 GLN A N 1
ATOM 1344 C CA . GLN A 1 171 ? 1.864 -8.177 -8.545 1.00 94.69 171 GLN A CA 1
ATOM 1345 C C . GLN A 1 171 ? 2.729 -8.336 -7.305 1.00 94.69 171 GLN A C 1
ATOM 1347 O O . GLN A 1 171 ? 3.883 -8.755 -7.394 1.00 94.69 171 GLN A O 1
ATOM 1352 N N . ALA A 1 172 ? 2.179 -8.005 -6.148 1.00 93.62 172 ALA A N 1
ATOM 1353 C CA . ALA A 1 172 ? 2.891 -8.029 -4.890 1.00 93.62 172 ALA A CA 1
ATOM 1354 C C . ALA A 1 172 ? 2.102 -8.775 -3.819 1.00 93.62 172 ALA A C 1
ATOM 1356 O O . ALA A 1 172 ? 0.870 -8.802 -3.800 1.00 93.62 172 ALA A O 1
ATOM 1357 N N . ARG A 1 173 ? 2.834 -9.378 -2.891 1.00 93.81 173 ARG A N 1
ATOM 1358 C CA . ARG A 1 173 ? 2.273 -10.037 -1.717 1.00 93.81 173 ARG A CA 1
ATOM 1359 C C . ARG A 1 173 ? 2.657 -9.242 -0.472 1.00 93.81 173 ARG A C 1
ATOM 1361 O O . ARG A 1 173 ? 3.815 -8.847 -0.362 1.00 93.81 173 ARG A O 1
ATOM 1368 N N . PRO A 1 174 ? 1.749 -9.05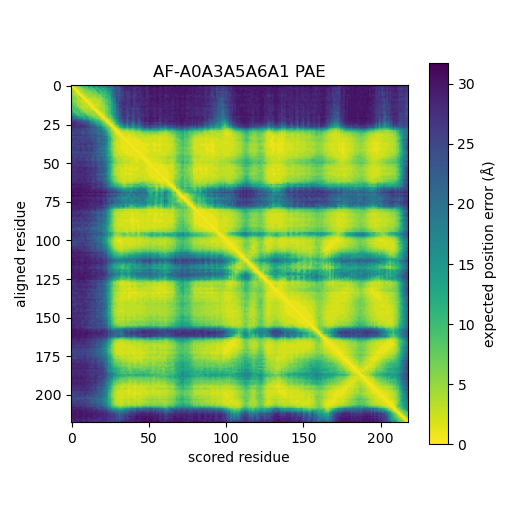3 0.496 1.00 93.69 174 PRO A N 1
ATOM 1369 C CA . PRO A 1 174 ? 2.135 -8.493 1.781 1.00 93.69 174 PRO A CA 1
ATOM 1370 C C . PRO A 1 174 ? 3.102 -9.444 2.504 1.00 93.69 174 PRO A C 1
ATOM 1372 O O . PRO A 1 174 ? 2.828 -10.643 2.649 1.00 93.69 174 PRO A O 1
ATOM 1375 N N . SER A 1 175 ? 4.241 -8.914 2.941 1.00 92.44 175 SER A N 1
ATOM 1376 C CA . SER A 1 175 ? 5.313 -9.665 3.602 1.00 92.44 175 SER A CA 1
ATOM 1377 C C . SER A 1 175 ? 5.363 -9.412 5.109 1.00 92.44 175 SER A C 1
ATOM 1379 O O . SER A 1 175 ? 5.686 -10.326 5.865 1.00 92.44 175 SER A O 1
ATOM 1381 N N . GLY A 1 176 ? 4.986 -8.214 5.561 1.00 93.06 176 GLY A N 1
ATOM 1382 C CA . GLY A 1 176 ? 4.993 -7.862 6.977 1.00 93.06 176 GLY A CA 1
ATOM 1383 C C . GLY A 1 176 ? 4.516 -6.442 7.251 1.00 93.06 176 GLY A C 1
ATOM 1384 O O . GLY A 1 176 ? 4.046 -5.741 6.356 1.00 93.06 176 GLY A O 1
ATOM 1385 N N . VAL A 1 177 ? 4.653 -6.020 8.504 1.00 94.38 177 VAL A N 1
ATOM 1386 C CA . VAL A 1 177 ? 4.409 -4.642 8.942 1.00 94.38 177 VAL A CA 1
ATOM 1387 C C . VAL A 1 177 ? 5.678 -4.055 9.543 1.00 94.38 177 VAL A C 1
ATOM 1389 O O . VAL A 1 177 ? 6.517 -4.783 10.074 1.00 94.38 177 VAL A O 1
ATOM 1392 N N . GLY A 1 178 ? 5.813 -2.738 9.479 1.00 91.38 178 GLY A N 1
ATOM 1393 C CA . GLY A 1 178 ? 6.876 -2.017 10.162 1.00 91.38 178 GLY A CA 1
ATOM 1394 C C . GLY A 1 178 ? 6.459 -0.601 10.530 1.00 91.38 178 GLY A C 1
ATOM 1395 O O . GLY A 1 178 ? 5.319 -0.184 10.302 1.00 91.38 178 GLY A O 1
ATOM 1396 N N . GLN A 1 179 ? 7.383 0.121 11.155 1.00 91.44 179 GLN A N 1
ATOM 1397 C CA . GLN A 1 179 ? 7.169 1.489 11.609 1.00 91.44 179 GLN A CA 1
ATOM 1398 C C . GLN A 1 179 ? 8.410 2.340 11.352 1.00 91.44 179 GLN A C 1
ATOM 1400 O O . GLN A 1 179 ? 9.539 1.867 11.482 1.00 91.44 179 GLN A O 1
ATOM 1405 N N . MET A 1 180 ? 8.200 3.601 10.984 1.00 88.56 180 MET A N 1
ATOM 1406 C CA . MET A 1 180 ? 9.258 4.603 10.856 1.00 88.56 180 MET A CA 1
ATOM 1407 C C . MET A 1 180 ? 8.787 5.928 11.436 1.00 88.56 180 MET A C 1
ATOM 1409 O O . MET A 1 180 ? 7.620 6.285 11.306 1.00 88.56 180 MET A O 1
ATOM 1413 N N . ALA A 1 181 ? 9.693 6.676 12.056 1.00 88.62 181 ALA A N 1
ATOM 1414 C CA . ALA A 1 181 ? 9.399 8.037 12.480 1.00 88.62 181 ALA A CA 1
ATOM 1415 C C . ALA A 1 181 ? 9.615 8.995 11.303 1.00 88.62 181 ALA A C 1
ATOM 1417 O O . ALA A 1 181 ? 10.725 9.099 10.783 1.00 88.62 181 ALA A O 1
ATOM 1418 N N . GLU A 1 182 ? 8.569 9.713 10.908 1.00 86.75 182 GLU A N 1
ATOM 1419 C CA . GLU A 1 182 ? 8.644 10.776 9.911 1.00 86.75 182 GLU A CA 1
ATOM 1420 C C . GLU A 1 182 ? 8.666 12.134 10.609 1.00 86.75 182 GLU A C 1
ATOM 1422 O O . GLU A 1 182 ? 7.863 12.404 11.503 1.00 86.75 182 GLU A O 1
ATOM 1427 N N . LYS A 1 183 ? 9.601 12.994 10.210 1.00 89.06 183 LYS A N 1
ATOM 1428 C CA . LYS A 1 183 ? 9.663 14.368 10.704 1.00 89.06 183 LYS A CA 1
ATOM 1429 C C . LYS A 1 183 ? 8.647 15.214 9.947 1.00 89.06 183 LYS A C 1
ATOM 1431 O O . LYS A 1 183 ? 8.724 15.303 8.724 1.00 89.06 183 LYS A O 1
ATOM 1436 N N . ARG A 1 184 ? 7.730 15.861 10.664 1.00 84.81 184 ARG A N 1
ATOM 1437 C CA . ARG A 1 184 ? 6.800 16.847 10.104 1.00 84.81 184 ARG A CA 1
ATOM 1438 C C . ARG A 1 184 ? 6.864 18.143 10.890 1.00 84.81 184 ARG A C 1
ATOM 1440 O O . ARG A 1 184 ? 6.995 18.122 12.109 1.00 84.81 184 ARG A O 1
ATOM 1447 N N . ILE A 1 185 ? 6.740 19.261 10.182 1.00 85.44 185 ILE A N 1
ATOM 1448 C CA . ILE A 1 185 ? 6.607 20.576 10.805 1.00 85.44 185 ILE A CA 1
ATOM 1449 C C . ILE A 1 185 ? 5.123 20.805 11.080 1.00 85.44 185 ILE A C 1
ATOM 1451 O O . ILE A 1 185 ? 4.324 20.899 10.148 1.00 85.44 185 ILE A O 1
ATOM 1455 N N . VAL A 1 186 ? 4.753 20.887 12.353 1.00 81.94 186 VAL A N 1
ATOM 1456 C CA . VAL A 1 186 ? 3.391 21.177 12.807 1.00 81.94 186 VAL A CA 1
ATOM 1457 C C . VAL A 1 186 ? 3.467 22.399 13.704 1.00 81.94 186 VAL A C 1
ATOM 1459 O O . VAL A 1 186 ? 4.210 22.399 14.674 1.00 81.94 186 VAL A O 1
ATOM 1462 N N . ALA A 1 187 ? 2.727 23.455 13.363 1.00 86.00 187 ALA A N 1
ATOM 1463 C CA . ALA A 1 187 ? 2.712 24.700 14.136 1.00 86.00 187 ALA A CA 1
ATOM 1464 C C . ALA A 1 187 ? 4.121 25.262 14.445 1.00 86.00 187 ALA A C 1
ATOM 1466 O O . ALA A 1 187 ? 4.376 25.729 15.546 1.00 86.00 187 ALA A O 1
ATOM 1467 N N . GLN A 1 188 ? 5.021 25.237 13.451 1.00 88.50 188 GLN A N 1
ATOM 1468 C CA . GLN A 1 188 ? 6.429 25.671 13.558 1.00 88.50 188 GLN A CA 1
ATOM 1469 C C . GLN A 1 188 ? 7.329 24.779 14.433 1.00 88.50 188 GLN A C 1
ATOM 1471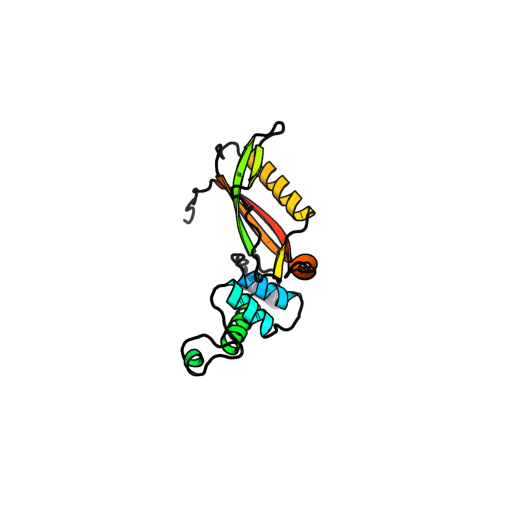 O O . GLN A 1 188 ? 8.513 25.075 14.577 1.00 88.50 188 GLN A O 1
ATOM 1476 N N . GLU A 1 189 ? 6.820 23.659 14.944 1.00 86.12 189 GLU A N 1
ATOM 1477 C CA . GLU A 1 189 ? 7.597 22.673 15.693 1.00 86.12 189 GLU A CA 1
ATOM 1478 C C . GLU A 1 189 ? 7.872 21.425 14.848 1.00 86.12 189 GLU A C 1
ATOM 1480 O O . GLU A 1 189 ? 7.017 20.953 14.095 1.00 86.12 189 GLU A O 1
ATOM 1485 N N . GLU A 1 190 ? 9.081 20.870 14.966 1.00 89.75 190 GLU A N 1
ATOM 1486 C CA . GLU A 1 190 ? 9.436 19.600 14.333 1.00 89.75 190 GLU A CA 1
ATOM 1487 C C . GLU A 1 190 ? 8.962 18.436 15.210 1.00 89.75 190 GLU A C 1
ATOM 1489 O O . GLU A 1 190 ? 9.532 18.154 16.266 1.00 89.75 190 GLU A O 1
ATOM 1494 N N . LEU A 1 191 ? 7.935 17.725 14.750 1.00 88.12 191 LEU A N 1
ATOM 1495 C CA . LEU A 1 191 ? 7.398 16.545 15.414 1.00 88.12 191 LEU A CA 1
ATOM 1496 C C . LEU A 1 191 ? 7.814 15.273 14.677 1.00 88.12 191 LEU A C 1
ATOM 1498 O O . LEU A 1 191 ? 7.812 15.205 13.447 1.00 88.12 191 LEU A O 1
ATOM 1502 N N . LYS A 1 192 ? 8.138 14.231 15.446 1.00 89.38 192 LYS A N 1
ATOM 1503 C CA . LYS A 1 192 ? 8.359 12.875 14.930 1.00 89.38 192 LYS A CA 1
ATOM 1504 C C . LYS A 1 192 ? 7.052 12.101 15.007 1.00 89.38 192 LYS A C 1
ATOM 1506 O O . LYS A 1 192 ? 6.643 11.681 16.085 1.00 89.38 192 LYS A O 1
ATOM 1511 N N . ILE A 1 193 ? 6.413 11.913 13.863 1.00 87.31 193 ILE A N 1
ATOM 1512 C CA . ILE A 1 193 ? 5.149 11.196 13.751 1.00 87.31 193 ILE A CA 1
ATOM 1513 C C . ILE A 1 193 ? 5.446 9.736 13.388 1.00 87.31 193 ILE A C 1
ATOM 1515 O O . ILE A 1 193 ? 6.149 9.489 12.405 1.00 87.31 193 ILE A O 1
ATOM 1519 N N . PRO A 1 194 ? 4.943 8.754 14.155 1.00 88.25 194 PRO A N 1
ATOM 1520 C CA . PRO A 1 194 ? 5.098 7.353 13.802 1.00 88.25 194 PRO A CA 1
ATOM 1521 C C . PRO A 1 194 ? 4.233 7.035 12.583 1.00 88.25 194 PRO A C 1
ATOM 1523 O O . PRO A 1 194 ? 3.011 7.184 12.606 1.00 88.25 194 PRO A O 1
ATOM 1526 N N . ILE A 1 195 ? 4.874 6.569 11.521 1.00 91.31 195 ILE A N 1
ATOM 1527 C CA . ILE A 1 195 ? 4.208 6.072 10.329 1.00 91.31 195 ILE A CA 1
ATOM 1528 C C . ILE A 1 195 ? 4.301 4.557 10.316 1.00 91.31 195 ILE A C 1
ATOM 1530 O O . ILE A 1 195 ? 5.386 3.974 10.301 1.00 91.31 195 ILE A O 1
ATOM 1534 N N . ARG A 1 196 ? 3.132 3.933 10.314 1.00 94.44 196 ARG A N 1
ATOM 1535 C CA . ARG A 1 196 ? 2.931 2.496 10.209 1.00 94.44 196 ARG A CA 1
ATOM 1536 C C . ARG A 1 196 ? 2.913 2.119 8.733 1.00 94.44 196 ARG A C 1
ATOM 1538 O O . ARG A 1 196 ? 2.314 2.821 7.917 1.00 94.44 196 ARG A O 1
ATOM 1545 N N . PHE A 1 197 ? 3.558 1.021 8.366 1.00 93.38 197 PHE A N 1
ATOM 1546 C CA . PHE A 1 197 ? 3.557 0.575 6.979 1.00 93.38 197 PHE A CA 1
ATOM 1547 C C . PHE A 1 197 ? 3.364 -0.924 6.826 1.00 93.38 197 PHE A C 1
ATOM 1549 O O . PHE A 1 197 ? 3.766 -1.708 7.685 1.00 93.38 197 PHE A O 1
ATOM 1556 N N . ILE A 1 198 ? 2.756 -1.309 5.705 1.00 95.00 198 ILE A N 1
ATOM 1557 C CA . ILE A 1 198 ? 2.728 -2.691 5.227 1.00 95.00 198 ILE A CA 1
ATOM 1558 C C . ILE A 1 198 ? 3.819 -2.833 4.181 1.00 95.00 198 ILE A C 1
ATOM 1560 O O . ILE A 1 198 ? 3.831 -2.103 3.189 1.00 95.00 198 ILE A O 1
ATOM 1564 N N . LEU A 1 199 ? 4.719 -3.780 4.413 1.00 93.69 199 LEU A N 1
ATOM 1565 C CA . LEU A 1 199 ? 5.737 -4.157 3.451 1.00 93.69 199 LEU A CA 1
ATOM 1566 C C . LEU A 1 199 ? 5.131 -5.111 2.430 1.00 93.69 199 LEU A C 1
ATOM 1568 O O . LEU A 1 199 ? 4.473 -6.096 2.781 1.00 93.69 199 LEU A O 1
ATOM 1572 N N . PHE A 1 200 ? 5.376 -4.813 1.165 1.00 94.19 200 PHE A N 1
ATOM 1573 C CA . PHE A 1 200 ? 5.040 -5.668 0.044 1.00 94.19 200 PHE A CA 1
ATOM 1574 C C . PHE A 1 200 ? 6.311 -6.277 -0.539 1.00 94.19 200 PHE A C 1
ATOM 1576 O O . PHE A 1 200 ? 7.364 -5.653 -0.548 1.00 94.19 200 PHE A O 1
ATOM 1583 N N . GLN A 1 201 ? 6.199 -7.509 -1.020 1.00 93.69 201 GLN A N 1
ATOM 1584 C CA . GLN A 1 201 ? 7.227 -8.179 -1.801 1.00 93.69 201 GLN A CA 1
ATOM 1585 C C . GLN A 1 201 ? 6.717 -8.317 -3.242 1.00 93.69 201 GLN A C 1
ATOM 1587 O O . GLN A 1 201 ? 5.647 -8.912 -3.435 1.00 93.69 201 GLN A O 1
ATOM 1592 N N . PRO A 1 202 ? 7.434 -7.790 -4.247 1.00 93.06 202 PRO A N 1
ATOM 1593 C CA . PRO A 1 202 ? 7.077 -7.967 -5.647 1.00 93.06 202 PRO A CA 1
ATOM 1594 C C . PRO A 1 202 ? 7.277 -9.433 -6.051 1.00 93.06 202 PRO A C 1
ATOM 1596 O O . PRO A 1 202 ? 8.249 -10.074 -5.656 1.00 93.06 202 PRO A O 1
ATOM 1599 N N . LEU A 1 203 ? 6.331 -9.972 -6.818 1.00 92.50 203 LEU A N 1
ATOM 1600 C CA . LEU A 1 203 ? 6.356 -11.349 -7.321 1.00 92.50 203 LEU A CA 1
ATOM 1601 C C . LEU A 1 203 ? 6.380 -11.418 -8.847 1.00 92.50 203 LEU A C 1
ATOM 1603 O O . LEU A 1 203 ? 6.995 -12.323 -9.400 1.00 92.50 203 LEU A O 1
ATOM 1607 N N . ASP A 1 204 ? 5.685 -10.498 -9.513 1.00 92.69 204 ASP A N 1
ATOM 1608 C CA . ASP A 1 204 ? 5.642 -10.403 -10.971 1.00 92.69 204 ASP A CA 1
ATOM 1609 C C . ASP A 1 204 ? 5.609 -8.929 -11.376 1.00 92.69 204 ASP A C 1
ATOM 1611 O O . ASP A 1 204 ? 4.929 -8.117 -10.740 1.00 92.69 204 ASP A O 1
ATOM 1615 N N . ILE A 1 205 ? 6.358 -8.581 -12.419 1.00 90.88 205 ILE A N 1
ATOM 1616 C CA . ILE A 1 205 ? 6.510 -7.212 -12.914 1.00 90.88 205 ILE A CA 1
ATOM 1617 C C . ILE A 1 205 ? 6.278 -7.248 -14.414 1.00 90.88 205 ILE A C 1
ATOM 1619 O O . ILE A 1 205 ? 6.946 -7.975 -15.145 1.00 90.88 205 ILE A O 1
ATOM 1623 N N . ARG A 1 206 ? 5.330 -6.441 -14.881 1.00 90.50 206 ARG A N 1
ATOM 1624 C CA . ARG A 1 206 ? 4.977 -6.341 -16.296 1.00 90.50 206 ARG A CA 1
ATOM 1625 C C . ARG A 1 206 ? 5.047 -4.899 -16.747 1.00 90.50 206 ARG A C 1
ATOM 1627 O O . ARG A 1 206 ? 4.624 -3.995 -16.028 1.00 90.50 206 ARG A O 1
ATOM 1634 N N . VAL A 1 207 ? 5.530 -4.702 -17.965 1.00 87.44 207 VAL A N 1
ATOM 1635 C CA . VAL A 1 207 ? 5.570 -3.402 -18.632 1.00 87.44 207 VAL A CA 1
ATOM 1636 C C . VAL A 1 207 ? 4.757 -3.519 -19.915 1.00 87.44 207 VAL A C 1
ATOM 1638 O O . VAL A 1 207 ? 4.931 -4.463 -20.678 1.00 87.44 207 VAL A O 1
ATOM 1641 N N . SER A 1 208 ? 3.838 -2.583 -20.126 1.00 87.38 208 SER A N 1
ATOM 1642 C CA . SER A 1 208 ? 2.962 -2.522 -21.305 1.00 87.38 208 SER A CA 1
ATOM 1643 C C . SER A 1 208 ? 2.881 -1.085 -21.810 1.00 87.38 208 SER A C 1
ATOM 1645 O O . SER A 1 208 ? 3.086 -0.158 -21.025 1.00 87.38 208 SER A O 1
ATOM 1647 N N . GLN A 1 209 ? 2.593 -0.859 -23.093 1.00 81.44 209 GLN A N 1
ATOM 1648 C CA . GLN A 1 209 ? 2.358 0.506 -23.573 1.00 81.44 209 GLN A CA 1
ATOM 1649 C C . GLN A 1 209 ? 1.056 1.063 -22.977 1.00 81.44 209 GLN A C 1
ATOM 1651 O O . GLN A 1 209 ? 0.036 0.369 -22.921 1.00 81.44 209 GLN A O 1
ATOM 1656 N N . ALA A 1 210 ? 1.069 2.321 -22.526 1.00 68.25 210 ALA A N 1
ATOM 1657 C CA . ALA A 1 210 ? -0.145 2.966 -22.038 1.00 68.25 210 ALA A CA 1
ATOM 1658 C C . ALA A 1 210 ? -1.148 3.109 -23.199 1.00 68.25 210 ALA A C 1
ATOM 1660 O O . ALA A 1 210 ? -0.886 3.818 -24.166 1.00 68.25 210 ALA A O 1
ATOM 1661 N N . GLY A 1 211 ? -2.278 2.399 -23.116 1.00 59.44 211 GLY A N 1
ATOM 1662 C CA . GLY A 1 211 ? -3.306 2.361 -24.165 1.00 59.44 211 GLY A CA 1
ATOM 1663 C C . GLY A 1 211 ? -3.425 1.027 -24.911 1.00 59.44 211 GLY A C 1
ATOM 1664 O O . GLY A 1 211 ? -4.450 0.793 -25.543 1.00 59.44 211 GLY A O 1
ATOM 1665 N N . GLU A 1 212 ? -2.464 0.104 -24.777 1.00 52.72 212 GLU A N 1
ATOM 1666 C CA . GLU A 1 212 ? -2.628 -1.280 -25.244 1.00 52.72 212 GLU A CA 1
ATOM 1667 C C . GLU A 1 212 ? -3.406 -2.103 -24.204 1.00 52.72 212 GLU A C 1
ATOM 1669 O O . GLU A 1 212 ? -2.865 -2.946 -23.490 1.00 52.72 212 GLU A O 1
ATOM 1674 N N . GLN A 1 213 ? -4.718 -1.880 -24.114 1.00 42.94 213 GLN A N 1
ATOM 1675 C CA . GLN A 1 213 ? -5.612 -2.945 -23.666 1.00 42.94 213 GLN A CA 1
ATOM 1676 C C . GLN A 1 213 ? -5.710 -3.948 -24.820 1.00 42.94 213 GLN A C 1
ATOM 1678 O O . GLN A 1 213 ? -6.550 -3.818 -25.707 1.00 42.94 213 GLN A O 1
ATOM 1683 N N . LYS A 1 214 ? -4.823 -4.947 -24.848 1.00 42.50 214 LYS A N 1
ATOM 1684 C CA . LYS A 1 214 ? -5.106 -6.153 -25.627 1.00 42.50 214 LYS A CA 1
ATOM 1685 C C . LYS A 1 214 ? -6.202 -6.917 -24.896 1.00 42.50 214 LYS A C 1
ATOM 1687 O O . LYS A 1 214 ? -5.927 -7.689 -23.979 1.00 42.50 214 LYS A O 1
ATOM 1692 N N . ASP A 1 215 ? -7.436 -6.681 -25.330 1.00 40.59 215 ASP A N 1
ATOM 1693 C CA . ASP A 1 215 ? -8.501 -7.679 -25.313 1.00 40.59 215 ASP A CA 1
ATOM 1694 C C . ASP A 1 215 ? -7.994 -8.921 -26.059 1.00 40.59 215 ASP A C 1
ATOM 1696 O O . ASP A 1 215 ? -8.184 -9.108 -27.260 1.00 40.59 215 ASP A O 1
ATOM 1700 N N . HIS A 1 216 ? -7.283 -9.780 -25.343 1.00 33.91 216 HIS A N 1
ATOM 1701 C CA . HIS A 1 216 ? -7.144 -11.182 -25.706 1.00 33.91 216 HIS A CA 1
ATOM 1702 C C . HIS A 1 216 ? -7.837 -12.005 -24.628 1.00 33.91 216 HIS A C 1
ATOM 1704 O O . HIS A 1 216 ? -7.231 -12.805 -23.923 1.00 33.91 216 HIS A O 1
ATOM 1710 N N . GLY A 1 217 ? -9.133 -11.728 -24.485 1.00 35.25 217 GLY A N 1
ATOM 1711 C CA . GLY A 1 217 ? -10.108 -12.671 -23.975 1.00 35.25 217 GLY A CA 1
ATOM 1712 C C . GLY A 1 217 ? -10.897 -13.224 -25.152 1.00 35.25 217 GLY A C 1
ATOM 1713 O O . GLY A 1 217 ? -11.867 -12.600 -25.566 1.00 35.25 217 GLY A O 1
ATOM 1714 N N . LEU A 1 218 ? -10.452 -14.365 -25.676 1.00 31.89 218 LEU A N 1
ATOM 1715 C CA . LEU A 1 218 ? -11.282 -15.432 -26.240 1.00 31.89 218 LEU A CA 1
ATOM 1716 C C . LEU A 1 218 ? -10.566 -16.758 -25.975 1.00 31.89 218 LEU A C 1
ATOM 1718 O O . LEU A 1 218 ? -9.369 -16.849 -26.330 1.00 31.89 218 LEU A O 1
#

Mean predicted aligned error: 12.18 Å

Sequence (218 aa):
MVRLSLKITALLFVANIVLLLPGICNGRTLLPLQQEDVFCLYFKISGERMGDQDIEDLCFAQGVPIYSAFKPAEMFLNPTLQATRARLLKRMKEYGNGSLFEWKFEAQIKKERSGRGLKWASDPPVEMPHATPFIRAALSEQDWKHIEESAKALLDADPSPGNGVVRVTIQARPSGVGQMAEKRIVAQEELKIPIRFILFQPLDIRVSQAGEQKDHGL

pLDDT: mean 78.6, std 16.64, range [31.89, 96.0]

Foldseek 3Di:
DVVVVVVVVVVVVVVVVVVPPPPPPVVQDAAAQALLNLLLVLCLFVVDDDDLVSLQQLCVVVVNGDDPDDDPVVVVPHQHSVNSSVVSVVVSVPDDPDRKYKDKAKWFWDQDPVGIFTHAPDVVRDAAHHSGPATGEDEDPVQVVVQRVVVRVVCRVDVPQDRAMKMKMWIKDFDHKDWDFDWDQDPNDTDTHIHIYTYIHTDDIDIGGVPPPPPPDD

Solvent-accessible surface area (backbone atoms only — not comparable to full-atom values): 12790 Å² total; per-residue (Å²): 113,71,75,59,53,54,52,53,52,50,51,54,51,52,52,47,52,66,69,63,46,78,74,79,75,66,71,74,64,75,37,75,60,40,32,66,53,41,48,37,48,42,38,64,72,68,67,52,80,85,50,71,66,59,52,32,44,33,26,44,65,70,73,56,70,50,65,99,77,62,57,82,82,50,64,81,78,49,80,47,73,68,57,52,50,53,50,48,56,52,56,44,66,70,60,54,99,77,47,34,30,37,45,74,47,60,27,25,60,38,85,51,101,90,46,62,41,80,38,71,60,44,92,71,61,87,70,65,43,55,21,30,103,43,36,30,44,43,63,50,74,66,53,49,51,50,50,54,54,50,52,28,51,53,52,66,75,42,81,78,70,64,94,44,54,28,34,41,39,34,36,26,31,78,74,50,70,50,76,47,74,43,82,43,78,54,95,90,38,84,41,73,44,73,30,38,32,30,33,40,40,78,77,47,78,46,79,44,55,63,84,69,78,75,85,78,84,128

Radius of gyration: 24.38 Å; Cα contacts (8 Å, |Δi|>4): 312; chains: 1; bounding box: 54×91×48 Å